Protein AF-A0A420ARL6-F1 (afdb_monomer)

pLDDT: mean 89.84, std 6.93, range [52.28, 97.81]

Solvent-accessible surface area (backbone atoms only — not comparable to full-atom values): 10373 Å² total; per-residue (Å²): 113,73,65,60,55,54,50,53,48,53,43,50,51,49,52,49,51,53,51,47,54,54,50,53,48,49,67,76,48,65,87,54,80,82,78,90,52,67,69,60,53,51,55,49,49,51,53,50,46,67,55,47,52,59,51,51,50,52,42,50,51,49,51,49,51,52,50,50,54,51,51,50,53,52,51,49,54,52,49,53,53,48,53,52,50,51,52,51,50,52,51,32,50,52,42,46,52,51,50,50,51,50,48,54,56,49,50,54,39,48,54,52,16,58,76,56,75,63,40,56,68,44,48,52,49,42,54,56,51,46,57,58,47,49,61,59,45,38,76,79,35,72,62,49,82,73,33,64,39,47,54,48,25,55,49,41,50,50,52,38,42,56,24,39,74,70,72,46,90,51,74,62,65,62,29,56,51,27,45,54,48,31,55,52,55,54,58,56,58,39,78,107

Sequence (192 aa):
MKYNKQLIIAMGVCCALIVLSILLFFIKFSTSPLSNDISQWAQFGDFMGGVLNPLLSIINICIFIYLTVTIQSIANSNHERSLDMDKKIALMTMKREELNHFKNEMDSTISKWEAKNYDLENAKQILYRYNTLEYRMSYLFPSMNSLNENKMFRRYLIEIIDYLERKESGNKNALLNTYGMLISSLGKMVIE

Organism: Sphingobacterium detergens (NCBI:txid1145106)

Mean predicted aligned error: 9.83 Å

Secondary structure (DSSP, 8-state):
-HHHHHHHHHHHHHHHHHHHHHHHHHHHHTTSPPP--HHHHHHHHHHHHHHHHHHHHHHHHHHHHHHHHHHHHHHHHHHHHHHHHHHHHHHHHHHHHHHHHHHHHHHHHHHHHHHTTS-HHHHHHHHHHHHHHHHHHHHH-TTGGG-HHHHHHHHHHHHHHHHHHTT----HHHHHHHHHHHHHHHHHHTT-

Structure (mmCIF, N/CA/C/O backbone):
data_AF-A0A420ARL6-F1
#
_entry.id   AF-A0A420ARL6-F1
#
loop_
_atom_site.group_PDB
_atom_site.id
_atom_site.type_symbol
_atom_site.label_atom_id
_atom_site.label_alt_id
_atom_site.label_comp_id
_atom_site.label_asym_id
_atom_site.label_entity_id
_atom_site.label_seq_id
_atom_site.pdbx_PDB_ins_code
_atom_site.Cartn_x
_atom_site.Cartn_y
_atom_site.Cartn_z
_atom_site.occupancy
_atom_site.B_iso_or_equiv
_atom_site.auth_seq_id
_atom_site.auth_comp_id
_atom_site.auth_asym_id
_atom_site.auth_atom_id
_atom_site.pdbx_PDB_model_num
ATOM 1 N N . MET A 1 1 ? 12.208 -4.327 -27.102 1.00 52.28 1 MET A N 1
ATOM 2 C CA . MET A 1 1 ? 13.157 -5.359 -27.595 1.00 52.28 1 MET A CA 1
ATOM 3 C C . MET A 1 1 ? 13.256 -5.449 -29.127 1.00 52.28 1 MET A C 1
ATOM 5 O O . MET A 1 1 ? 14.375 -5.480 -29.621 1.00 52.28 1 MET A O 1
ATOM 9 N N . LYS A 1 2 ? 12.149 -5.450 -29.903 1.00 52.91 2 LYS A N 1
ATOM 10 C CA . LYS A 1 2 ? 12.197 -5.472 -31.391 1.00 52.91 2 LYS A CA 1
ATOM 11 C C . LYS A 1 2 ? 12.965 -4.286 -32.013 1.00 52.91 2 LYS A C 1
ATOM 13 O O . LYS A 1 2 ? 13.777 -4.510 -32.903 1.00 52.91 2 LYS A O 1
ATOM 18 N N . TYR A 1 3 ? 12.768 -3.067 -31.500 1.00 61.94 3 TYR A N 1
ATOM 19 C CA . TYR A 1 3 ? 13.434 -1.852 -31.999 1.00 61.94 3 TYR A CA 1
ATOM 20 C C . TYR A 1 3 ? 14.956 -1.868 -31.803 1.00 61.94 3 TYR A C 1
ATOM 22 O O . TYR A 1 3 ? 15.700 -1.505 -32.707 1.00 61.94 3 TYR A O 1
ATOM 30 N N . ASN A 1 4 ? 15.434 -2.400 -30.675 1.00 71.06 4 ASN A N 1
ATOM 31 C CA . ASN A 1 4 ? 16.868 -2.504 -30.393 1.00 71.06 4 ASN A CA 1
ATOM 32 C C . ASN A 1 4 ? 17.569 -3.405 -31.419 1.00 71.06 4 ASN A C 1
ATOM 34 O O . ASN A 1 4 ? 18.653 -3.078 -31.883 1.00 71.06 4 ASN A O 1
ATOM 38 N N . LYS A 1 5 ? 16.927 -4.506 -31.839 1.00 78.62 5 LYS A N 1
ATOM 39 C CA . LYS A 1 5 ? 17.489 -5.410 -32.852 1.00 78.62 5 LYS A CA 1
ATOM 40 C C . LYS A 1 5 ? 17.603 -4.736 -34.224 1.00 78.62 5 LYS A C 1
ATOM 42 O O . LYS A 1 5 ? 18.616 -4.902 -34.890 1.00 78.62 5 LYS A O 1
ATOM 47 N N . GLN A 1 6 ? 16.593 -3.967 -34.635 1.00 81.75 6 GLN A N 1
ATOM 48 C CA . GLN A 1 6 ? 16.609 -3.238 -35.910 1.00 81.75 6 GLN A CA 1
ATOM 49 C C . GLN A 1 6 ? 17.664 -2.122 -35.925 1.00 81.75 6 GLN A C 1
ATOM 51 O O . GLN A 1 6 ? 18.380 -1.989 -36.912 1.00 81.75 6 GLN A O 1
ATOM 56 N N . LEU A 1 7 ? 17.814 -1.383 -34.820 1.00 81.81 7 LEU A N 1
ATOM 57 C CA . LEU A 1 7 ? 18.847 -0.349 -34.672 1.00 81.81 7 LEU A CA 1
ATOM 58 C C . LEU A 1 7 ? 20.263 -0.937 -34.714 1.00 81.81 7 LEU A C 1
ATOM 60 O O . LEU A 1 7 ? 21.121 -0.415 -35.419 1.00 81.81 7 LEU A O 1
ATOM 64 N N . ILE A 1 8 ? 20.492 -2.064 -34.031 1.00 84.06 8 ILE A N 1
ATOM 65 C CA . ILE A 1 8 ? 21.784 -2.768 -34.063 1.00 84.06 8 ILE A CA 1
ATOM 66 C C . ILE A 1 8 ? 22.109 -3.249 -35.485 1.00 84.06 8 ILE A C 1
ATOM 68 O O . ILE A 1 8 ? 23.242 -3.100 -35.940 1.00 84.06 8 ILE A O 1
ATOM 72 N N . ILE A 1 9 ? 21.121 -3.782 -36.213 1.00 86.00 9 ILE A N 1
ATOM 73 C CA . ILE A 1 9 ? 21.300 -4.189 -37.615 1.00 86.00 9 ILE A CA 1
ATOM 74 C C . ILE A 1 9 ? 21.633 -2.973 -38.490 1.00 86.00 9 ILE A C 1
ATOM 76 O O . ILE A 1 9 ? 22.576 -3.042 -39.273 1.00 86.00 9 ILE A O 1
ATOM 80 N N . ALA A 1 10 ? 20.918 -1.855 -38.337 1.00 85.31 10 ALA A N 1
ATOM 81 C CA . ALA A 1 10 ? 21.174 -0.634 -39.103 1.00 85.31 10 ALA A CA 1
ATOM 82 C C . ALA A 1 10 ? 22.590 -0.080 -38.863 1.00 85.31 10 ALA A C 1
ATOM 84 O O . ALA A 1 10 ? 23.281 0.274 -39.819 1.00 85.31 10 ALA A O 1
ATOM 85 N N . MET A 1 11 ? 23.058 -0.076 -37.609 1.00 84.75 11 MET A N 1
ATOM 86 C CA . MET A 1 11 ? 24.440 0.286 -37.271 1.00 84.75 11 MET A CA 1
ATOM 87 C C . MET A 1 11 ? 25.447 -0.670 -37.918 1.00 84.75 11 MET A C 1
ATOM 89 O O . MET A 1 11 ? 26.415 -0.216 -38.523 1.00 84.75 11 MET A O 1
ATOM 93 N N . GLY A 1 12 ? 25.197 -1.982 -37.852 1.00 87.12 12 GLY A N 1
ATOM 94 C CA . GLY A 1 12 ? 26.043 -2.992 -38.489 1.00 87.12 12 GLY A CA 1
ATOM 95 C C . GLY A 1 12 ? 26.146 -2.812 -40.006 1.00 87.12 12 GLY A C 1
ATOM 96 O O . GLY A 1 12 ? 27.243 -2.888 -40.554 1.00 87.12 12 GLY A O 1
ATOM 97 N N . VAL A 1 13 ? 25.032 -2.499 -40.675 1.00 87.94 13 VAL A N 1
ATOM 98 C CA . VAL A 1 13 ? 25.001 -2.208 -42.118 1.00 87.94 13 VAL A CA 1
ATOM 99 C C . VAL A 1 13 ? 25.781 -0.933 -42.442 1.00 87.94 13 VAL A C 1
ATOM 101 O O . VAL A 1 13 ? 26.587 -0.947 -43.368 1.00 87.94 13 VAL A O 1
ATOM 104 N N . CYS A 1 14 ? 25.614 0.148 -41.672 1.00 85.06 14 CYS A N 1
ATOM 105 C CA . CYS A 1 14 ? 26.372 1.388 -41.887 1.00 85.06 14 CYS A CA 1
ATOM 106 C C . CYS A 1 14 ? 27.882 1.166 -41.717 1.00 85.06 14 CYS A C 1
ATOM 108 O O . CYS A 1 14 ? 28.663 1.588 -42.567 1.00 85.06 14 CYS A O 1
ATOM 110 N N . CYS A 1 15 ? 28.297 0.437 -40.677 1.00 86.31 15 CYS A N 1
ATOM 111 C CA . CYS A 1 15 ? 29.698 0.061 -40.482 1.00 86.31 15 CYS A CA 1
ATOM 112 C C . CYS A 1 15 ? 30.223 -0.816 -41.629 1.00 86.31 15 CYS A C 1
ATOM 114 O O . CYS A 1 15 ? 31.330 -0.591 -42.115 1.00 86.31 15 CYS A O 1
ATOM 116 N N . ALA A 1 16 ? 29.430 -1.779 -42.106 1.00 88.00 16 ALA A N 1
ATOM 117 C CA . ALA A 1 16 ? 29.804 -2.620 -43.240 1.00 88.00 16 ALA A CA 1
ATOM 118 C C . ALA A 1 16 ? 29.964 -1.808 -44.536 1.00 88.00 16 ALA A C 1
ATOM 120 O O . ALA A 1 16 ? 30.899 -2.059 -45.288 1.00 88.00 16 ALA A O 1
ATOM 121 N N . LEU A 1 17 ? 29.110 -0.805 -44.775 1.00 86.56 17 LEU A N 1
ATOM 122 C CA . LEU A 1 17 ? 29.221 0.105 -45.922 1.00 86.56 17 LEU A CA 1
ATOM 123 C C . LEU A 1 17 ? 30.473 0.988 -45.846 1.00 86.56 17 LEU A C 1
ATOM 125 O O . LEU A 1 17 ? 31.127 1.190 -46.871 1.00 86.56 17 LEU A O 1
ATOM 129 N N . ILE A 1 18 ? 30.845 1.466 -44.652 1.00 86.06 18 ILE A N 1
ATOM 130 C CA . ILE A 1 18 ? 32.116 2.178 -44.430 1.00 86.06 18 ILE A CA 1
ATOM 131 C C . ILE A 1 18 ? 33.296 1.272 -44.805 1.00 86.06 18 ILE A C 1
ATOM 133 O O . ILE A 1 18 ? 34.129 1.642 -45.633 1.00 86.06 18 ILE A O 1
ATOM 137 N N . VAL A 1 19 ? 33.344 0.066 -44.232 1.00 87.38 19 VAL A N 1
ATOM 138 C CA . VAL A 1 19 ? 34.429 -0.897 -44.471 1.00 87.38 19 VAL A CA 1
ATOM 139 C C . VAL A 1 19 ? 34.487 -1.307 -45.943 1.00 87.38 19 VAL A C 1
ATOM 141 O O . VAL A 1 19 ? 35.567 -1.332 -46.524 1.00 87.38 19 VAL A O 1
ATOM 144 N N . LEU A 1 20 ? 33.339 -1.564 -46.573 1.00 88.44 20 LEU A N 1
ATOM 145 C CA . LEU A 1 20 ? 33.250 -1.911 -47.990 1.00 88.44 20 LEU A CA 1
ATOM 146 C C . LEU A 1 20 ? 33.766 -0.778 -48.883 1.00 88.44 20 LEU A C 1
ATOM 148 O O . LEU A 1 20 ? 34.516 -1.043 -49.817 1.00 88.44 20 LEU A O 1
ATOM 152 N N . SER A 1 21 ? 33.408 0.474 -48.586 1.00 83.56 21 SER A N 1
ATOM 153 C CA . SER A 1 21 ? 33.869 1.639 -49.353 1.00 83.56 21 SER A CA 1
ATOM 154 C C . SER A 1 21 ? 35.392 1.784 -49.289 1.00 83.56 21 SER A C 1
ATOM 156 O O . SER A 1 21 ? 36.039 1.991 -50.315 1.00 83.56 21 SER A O 1
ATOM 158 N N . ILE A 1 22 ? 35.971 1.591 -48.099 1.00 84.94 22 ILE A N 1
ATOM 159 C CA . ILE A 1 22 ? 37.424 1.596 -47.888 1.00 84.94 22 ILE A CA 1
ATOM 160 C C . ILE A 1 22 ? 38.084 0.432 -48.645 1.00 84.94 22 ILE A C 1
ATOM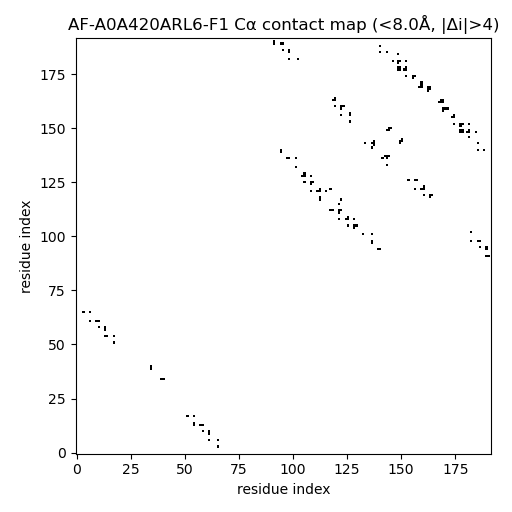 162 O O . ILE A 1 22 ? 39.059 0.637 -49.367 1.00 84.94 22 ILE A O 1
ATOM 166 N N . LEU A 1 23 ? 37.544 -0.784 -48.534 1.00 87.00 23 LEU A N 1
ATOM 167 C CA . LEU A 1 23 ? 38.083 -1.969 -49.209 1.00 87.00 23 LEU A CA 1
ATOM 168 C C . LEU A 1 23 ? 38.047 -1.839 -50.736 1.00 87.00 23 LEU A C 1
ATOM 170 O O . LEU A 1 23 ? 39.041 -2.137 -51.394 1.00 87.00 23 LEU A O 1
ATOM 174 N N . LEU A 1 24 ? 36.934 -1.371 -51.306 1.00 86.12 24 LEU A N 1
ATOM 175 C CA . LEU A 1 24 ? 36.802 -1.155 -52.750 1.00 86.12 24 LEU A CA 1
ATOM 176 C C . LEU A 1 24 ? 37.801 -0.113 -53.261 1.00 86.12 24 LEU A C 1
ATOM 178 O O . LEU A 1 24 ? 38.361 -0.290 -54.344 1.00 86.12 24 LEU A O 1
ATOM 182 N N . PHE A 1 25 ? 38.054 0.939 -52.477 1.00 83.75 25 PHE A N 1
ATOM 183 C CA . PHE A 1 25 ? 39.089 1.921 -52.787 1.00 83.75 25 PHE A CA 1
ATOM 184 C C . PHE A 1 25 ? 40.477 1.267 -52.831 1.00 83.75 25 PHE A C 1
ATOM 186 O O . PHE A 1 25 ? 41.167 1.363 -53.846 1.00 83.75 25 PHE A O 1
ATOM 193 N N . PHE A 1 26 ? 40.859 0.525 -51.787 1.00 84.12 26 PHE A N 1
ATOM 194 C CA . PHE A 1 26 ? 42.154 -0.160 -51.752 1.00 84.12 26 PHE A CA 1
ATOM 195 C C . PHE A 1 26 ? 42.316 -1.180 -52.880 1.00 84.12 26 PHE A C 1
ATOM 197 O O . PHE A 1 26 ? 43.370 -1.220 -53.503 1.00 84.12 26 PHE A O 1
ATOM 204 N N . ILE A 1 27 ? 41.283 -1.965 -53.196 1.00 86.31 27 ILE A N 1
ATOM 205 C CA . ILE A 1 27 ? 41.337 -2.939 -54.296 1.00 86.31 27 ILE A CA 1
ATOM 206 C C . ILE A 1 27 ? 41.576 -2.224 -55.631 1.00 86.31 27 ILE A C 1
ATOM 208 O O . ILE A 1 27 ? 42.475 -2.610 -56.379 1.00 86.31 27 ILE A O 1
ATOM 212 N N . LYS A 1 28 ? 40.813 -1.162 -55.916 1.00 84.44 28 LYS A N 1
ATOM 213 C CA . LYS A 1 28 ? 40.855 -0.455 -57.204 1.00 84.44 28 LYS A CA 1
ATOM 214 C C . LYS A 1 28 ? 42.158 0.315 -57.436 1.00 84.44 28 LYS A C 1
ATOM 216 O O . LYS A 1 28 ? 42.584 0.427 -58.581 1.00 84.44 28 LYS A O 1
ATOM 221 N N . PHE A 1 29 ? 42.775 0.835 -56.378 1.00 81.69 29 PHE A N 1
ATOM 222 C CA . PHE A 1 29 ? 43.977 1.673 -56.467 1.00 81.69 29 PHE A CA 1
ATOM 223 C C . PHE A 1 29 ? 45.255 0.982 -55.959 1.00 81.69 29 PHE A C 1
ATOM 225 O O . PHE A 1 29 ? 46.312 1.605 -55.936 1.00 81.69 29 PHE A O 1
ATOM 232 N N . SER A 1 30 ? 45.192 -0.307 -55.603 1.00 77.31 30 SER A N 1
ATOM 233 C CA . SER A 1 30 ? 46.329 -1.089 -55.076 1.00 77.31 30 SER A CA 1
ATOM 234 C C . SER A 1 30 ? 47.572 -1.108 -55.973 1.00 77.31 30 SER A C 1
ATOM 236 O O . SER A 1 30 ? 48.685 -1.226 -55.469 1.00 77.31 30 SER A O 1
ATOM 238 N N . THR A 1 31 ? 47.402 -0.995 -57.291 1.00 78.06 31 THR A N 1
ATOM 239 C CA . THR A 1 31 ? 48.495 -1.020 -58.277 1.00 78.06 31 THR A CA 1
ATOM 240 C C . THR A 1 31 ? 48.985 0.371 -58.684 1.00 78.06 31 THR A C 1
ATOM 242 O O . THR A 1 31 ? 49.905 0.481 -59.493 1.00 78.06 31 THR A O 1
ATOM 245 N N . SER A 1 32 ? 48.362 1.441 -58.183 1.00 79.00 32 SER A N 1
ATOM 246 C CA . SER A 1 32 ? 48.767 2.817 -58.474 1.00 79.00 32 SER A CA 1
ATOM 247 C C . SER A 1 32 ? 49.919 3.247 -57.554 1.00 79.00 32 SER A C 1
ATOM 249 O O . SER A 1 32 ? 49.891 2.930 -56.364 1.00 79.00 32 SER A O 1
ATOM 251 N N . PRO A 1 33 ? 50.937 3.972 -58.062 1.00 78.56 33 PRO A N 1
ATOM 252 C CA . PRO A 1 33 ? 52.002 4.495 -57.215 1.00 78.56 33 PRO A CA 1
ATOM 253 C C . PRO A 1 33 ? 51.438 5.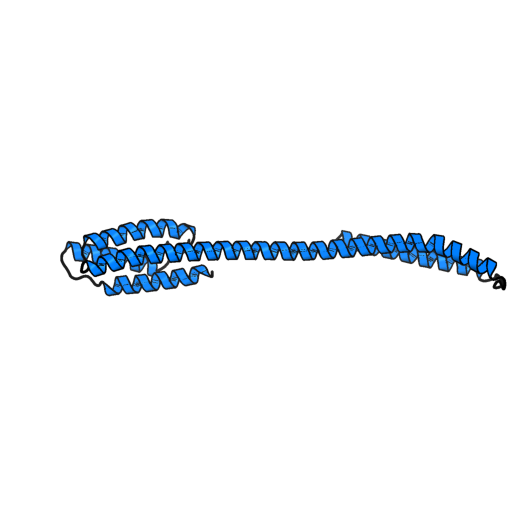510 -56.219 1.00 78.56 33 PRO A C 1
ATOM 255 O O . PRO A 1 33 ? 50.533 6.283 -56.541 1.00 78.56 33 PRO A O 1
ATOM 258 N N . LEU A 1 34 ? 51.990 5.515 -55.006 1.00 81.25 34 LEU A N 1
ATOM 259 C CA . LEU A 1 34 ? 51.610 6.473 -53.979 1.00 81.25 34 LEU A CA 1
ATOM 260 C C . LEU A 1 34 ? 52.004 7.887 -54.423 1.00 81.25 34 LEU A C 1
ATOM 262 O O . LEU A 1 34 ? 53.127 8.107 -54.879 1.00 81.25 34 LEU A O 1
ATOM 266 N N . SER A 1 35 ? 51.086 8.844 -54.302 1.00 84.88 35 SER A N 1
ATOM 267 C CA . SER A 1 35 ? 51.374 10.223 -54.689 1.00 84.88 35 SER A CA 1
ATOM 268 C C . SER A 1 35 ? 52.300 10.905 -53.682 1.00 84.88 35 SER A C 1
ATOM 270 O O . SER A 1 35 ? 52.067 10.837 -52.473 1.00 84.88 35 SER A O 1
ATOM 272 N N . ASN A 1 36 ? 53.314 11.607 -54.194 1.00 85.69 36 ASN A N 1
ATOM 273 C CA . ASN A 1 36 ? 54.193 12.485 -53.413 1.00 85.69 36 ASN A CA 1
ATOM 274 C C . ASN A 1 36 ? 53.639 13.919 -53.298 1.00 85.69 36 ASN A C 1
ATOM 276 O O . ASN A 1 36 ? 54.249 14.758 -52.638 1.00 85.69 36 ASN A O 1
ATOM 280 N N . ASP A 1 37 ? 52.510 14.216 -53.950 1.00 90.25 37 ASP A N 1
ATOM 281 C CA . ASP A 1 37 ? 51.866 15.528 -53.911 1.00 90.25 37 ASP A CA 1
ATOM 282 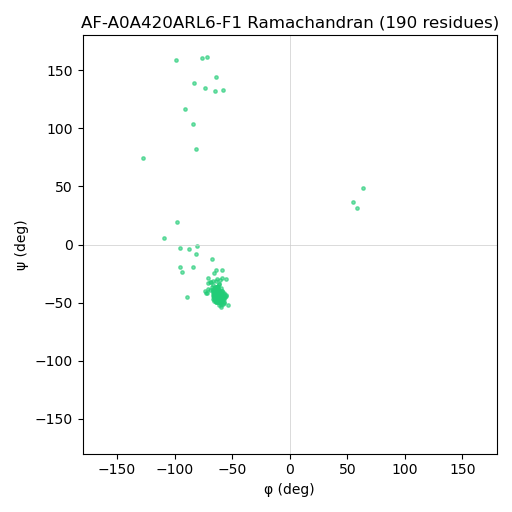C C . ASP A 1 37 ? 50.839 15.597 -52.772 1.00 90.25 37 ASP A C 1
ATOM 284 O O . ASP A 1 37 ? 49.819 14.902 -52.764 1.00 90.25 37 ASP A O 1
ATOM 288 N N . ILE A 1 38 ? 51.101 16.481 -51.810 1.00 87.81 38 ILE A N 1
ATOM 289 C CA . ILE A 1 38 ? 50.243 16.731 -50.646 1.00 87.81 38 ILE A CA 1
ATOM 290 C C . ILE A 1 38 ? 48.845 17.222 -51.070 1.00 87.81 38 ILE A C 1
ATOM 292 O O . ILE A 1 38 ? 47.863 16.916 -50.392 1.00 87.81 38 ILE A O 1
ATOM 296 N N . SER A 1 39 ? 48.714 17.927 -52.200 1.00 90.38 39 SER A N 1
ATOM 297 C CA . SER A 1 39 ? 47.414 18.412 -52.690 1.00 90.38 39 SER A CA 1
ATOM 298 C C . SER A 1 39 ? 46.458 17.264 -53.037 1.00 90.38 39 SER A C 1
ATOM 300 O O . SER A 1 39 ? 45.260 17.337 -52.754 1.00 90.38 39 SER A O 1
ATOM 302 N N . GLN A 1 40 ? 46.984 16.161 -53.575 1.00 85.06 40 GLN A N 1
ATOM 303 C CA . GLN A 1 40 ? 46.186 14.978 -53.912 1.00 85.06 40 GLN A CA 1
ATOM 304 C C . GLN A 1 40 ? 45.711 14.236 -52.656 1.00 85.06 40 GLN A C 1
ATOM 306 O O . GLN A 1 40 ? 44.591 13.724 -52.621 1.00 85.06 40 GLN A O 1
ATOM 311 N N . TRP A 1 41 ? 46.518 14.241 -51.591 1.00 86.19 41 TRP A N 1
ATOM 312 C CA . TRP A 1 41 ? 46.119 13.720 -50.282 1.00 86.19 41 TRP A CA 1
ATOM 313 C C . TRP A 1 41 ? 45.021 14.554 -49.621 1.00 86.19 41 TRP A C 1
ATOM 315 O O . TRP A 1 41 ? 44.122 13.982 -49.004 1.00 86.19 41 TRP A O 1
ATOM 325 N N . ALA A 1 42 ? 45.049 15.880 -49.785 1.00 85.94 42 ALA A N 1
ATOM 326 C CA . ALA A 1 42 ? 43.978 16.751 -49.306 1.00 85.94 42 ALA A CA 1
ATOM 327 C C . ALA A 1 42 ? 42.640 16.430 -50.001 1.00 85.94 42 ALA A C 1
ATOM 329 O O . ALA A 1 42 ? 41.643 16.191 -49.325 1.00 85.94 42 ALA A O 1
ATOM 330 N N . GLN A 1 43 ? 42.638 16.295 -51.333 1.00 86.38 43 GLN A N 1
ATOM 331 C CA . GLN A 1 43 ? 41.437 15.924 -52.099 1.00 86.38 43 GLN A CA 1
ATOM 332 C C . GLN A 1 43 ? 40.909 14.524 -51.743 1.00 86.38 43 GLN A C 1
ATOM 334 O O . GLN A 1 43 ? 39.698 14.302 -51.685 1.00 86.38 43 GLN A O 1
ATOM 339 N N . PHE A 1 44 ? 41.805 13.569 -51.473 1.00 83.81 44 PHE A N 1
ATOM 340 C CA . PHE A 1 44 ? 41.419 12.252 -50.965 1.00 83.81 44 PHE A CA 1
ATOM 341 C C . PHE A 1 44 ? 40.754 12.348 -49.585 1.00 83.81 44 PHE A C 1
ATOM 343 O O . PHE A 1 44 ? 39.719 11.719 -49.355 1.00 83.81 44 PHE A O 1
ATOM 350 N N . GLY A 1 45 ? 41.318 13.158 -48.686 1.00 84.06 45 GLY A N 1
ATOM 351 C CA . GLY A 1 45 ? 40.733 13.453 -47.380 1.00 84.06 45 GLY A CA 1
ATOM 352 C C . GLY A 1 45 ? 39.325 14.041 -47.488 1.00 84.06 45 GLY A C 1
ATOM 353 O O . GLY A 1 45 ? 38.437 13.593 -46.766 1.00 84.06 45 GLY A O 1
ATOM 354 N N . ASP A 1 46 ? 39.093 14.956 -48.432 1.00 86.25 46 ASP A N 1
ATOM 355 C CA . ASP A 1 46 ? 37.771 15.546 -48.684 1.00 86.25 46 ASP A CA 1
ATOM 356 C C . ASP A 1 46 ? 36.757 14.510 -49.191 1.00 86.25 46 ASP A C 1
ATOM 358 O O . ASP A 1 46 ? 35.622 14.463 -48.712 1.00 86.25 46 ASP A O 1
ATOM 362 N N . PHE A 1 47 ? 37.162 13.627 -50.111 1.00 84.88 47 PHE A N 1
ATOM 363 C CA . PHE A 1 47 ? 36.313 12.528 -50.583 1.00 84.88 47 PHE A CA 1
ATOM 364 C C . PHE A 1 47 ? 35.959 11.558 -49.449 1.00 84.88 47 PHE A C 1
ATOM 366 O O . PHE A 1 47 ? 34.785 11.244 -49.232 1.00 84.88 47 PHE A O 1
ATOM 373 N N . MET A 1 48 ? 36.963 11.113 -48.689 1.00 84.00 48 MET A N 1
ATOM 374 C CA . MET A 1 48 ? 36.759 10.209 -47.558 1.00 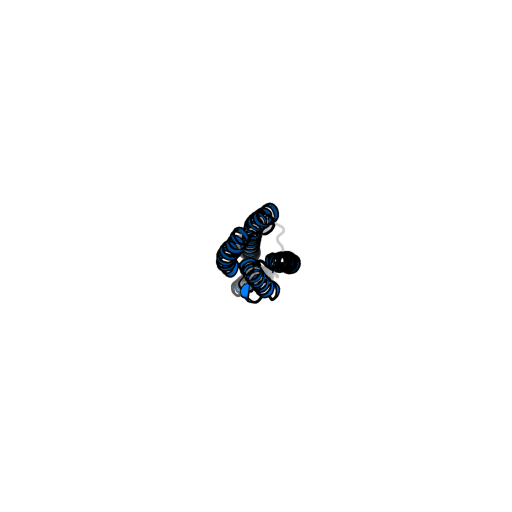84.00 48 MET A CA 1
ATOM 375 C C . MET A 1 48 ? 35.912 10.867 -46.470 1.00 84.00 48 MET A C 1
ATOM 377 O O . MET A 1 48 ? 34.991 10.237 -45.962 1.00 84.00 48 MET A O 1
ATOM 381 N N . GLY A 1 49 ? 36.156 12.136 -46.150 1.00 84.25 49 GLY A N 1
ATOM 382 C CA . GLY A 1 49 ? 35.352 12.910 -45.207 1.00 84.25 49 GLY A CA 1
ATOM 383 C C . GLY A 1 49 ? 33.908 13.081 -45.678 1.00 84.25 49 GLY A C 1
ATOM 384 O O . GLY A 1 49 ? 32.982 12.907 -44.886 1.00 84.25 49 GLY A O 1
ATOM 385 N N . GLY A 1 50 ? 33.694 13.332 -46.971 1.00 82.88 50 GLY A N 1
ATOM 386 C CA . GLY A 1 50 ? 32.366 13.441 -47.579 1.00 82.88 50 GLY A CA 1
ATOM 387 C C . GLY A 1 50 ? 31.546 12.148 -47.517 1.00 82.88 50 GLY A C 1
ATOM 388 O O . GLY A 1 50 ? 30.323 12.213 -47.413 1.00 82.88 50 GLY A O 1
ATOM 389 N N . VAL A 1 51 ? 32.196 10.979 -47.521 1.00 82.94 51 VAL A N 1
ATOM 390 C CA . VAL A 1 51 ? 31.534 9.666 -47.394 1.00 82.94 51 VAL A CA 1
ATOM 391 C C . VAL A 1 51 ? 31.399 9.238 -45.929 1.00 82.94 51 VAL A C 1
ATOM 393 O O . VAL A 1 51 ? 30.335 8.784 -45.503 1.00 82.94 51 VAL A O 1
ATOM 396 N N . LEU A 1 52 ? 32.460 9.392 -45.137 1.00 84.06 52 LEU A N 1
ATOM 397 C CA . LEU A 1 52 ? 32.507 8.941 -43.747 1.00 84.06 52 LEU A CA 1
ATOM 398 C C . LEU A 1 52 ? 31.642 9.810 -42.831 1.00 84.06 52 LEU A C 1
ATOM 400 O O . LEU A 1 52 ? 30.932 9.261 -41.994 1.00 84.06 52 LEU A O 1
ATOM 404 N N . ASN A 1 53 ? 31.644 11.137 -42.983 1.00 84.81 53 ASN A N 1
ATOM 405 C CA . ASN A 1 53 ? 30.933 12.025 -42.054 1.00 84.81 53 ASN A CA 1
ATOM 406 C C . ASN A 1 53 ? 29.408 11.813 -42.048 1.00 84.81 53 ASN A C 1
ATOM 408 O O . ASN A 1 53 ? 28.832 11.749 -40.957 1.00 84.81 53 ASN A O 1
ATOM 412 N N . PRO A 1 54 ? 28.723 11.644 -43.197 1.00 85.62 54 PRO A N 1
ATOM 413 C CA . PRO A 1 54 ? 27.308 11.280 -43.206 1.00 85.62 54 PRO A CA 1
ATOM 414 C C . PRO A 1 54 ? 27.041 9.905 -42.579 1.00 85.62 54 PRO A C 1
ATOM 416 O O . PRO A 1 54 ? 26.099 9.766 -41.800 1.00 85.62 54 PRO A O 1
ATOM 419 N N . LEU A 1 55 ? 27.886 8.902 -42.850 1.00 82.94 55 LEU A N 1
ATOM 420 C CA . LEU A 1 55 ? 27.738 7.557 -42.276 1.00 82.94 55 LEU A CA 1
ATOM 421 C C . LEU A 1 55 ? 27.939 7.563 -40.753 1.00 82.94 55 LEU A C 1
ATOM 423 O O . LEU A 1 55 ? 27.147 6.968 -40.021 1.00 82.94 55 LEU A O 1
ATOM 427 N N . LEU A 1 56 ? 28.940 8.296 -40.261 1.00 84.75 56 LEU A N 1
ATOM 428 C CA . LEU A 1 56 ? 29.185 8.493 -38.831 1.00 84.75 56 LEU A CA 1
ATOM 429 C C . LEU A 1 56 ? 28.048 9.270 -38.162 1.00 84.75 56 LEU A C 1
ATOM 431 O O . LEU A 1 56 ? 27.655 8.945 -37.045 1.00 84.75 56 LEU A O 1
ATOM 435 N N . SER A 1 57 ? 27.471 10.251 -38.857 1.00 88.31 57 SER A N 1
ATOM 436 C CA . SER A 1 57 ? 26.311 11.003 -38.372 1.00 88.31 57 SER A CA 1
ATOM 437 C C . SER A 1 57 ? 25.079 10.103 -38.220 1.00 88.31 57 SER A C 1
ATOM 439 O O . SER A 1 57 ? 24.404 10.164 -37.194 1.00 88.31 57 SER A O 1
ATOM 441 N N . ILE A 1 58 ? 24.823 9.200 -39.174 1.00 86.75 58 ILE A N 1
ATOM 442 C CA . ILE A 1 58 ? 23.751 8.193 -39.068 1.00 86.75 58 ILE A CA 1
ATOM 443 C C . ILE A 1 58 ? 24.008 7.247 -37.885 1.00 86.75 58 ILE A C 1
ATOM 445 O O . ILE A 1 58 ? 23.093 6.979 -37.106 1.00 86.75 58 ILE A O 1
ATOM 449 N N . ILE A 1 59 ? 25.248 6.779 -37.703 1.00 86.19 59 ILE A N 1
ATOM 450 C CA . ILE A 1 59 ? 25.624 5.937 -36.555 1.00 86.19 59 ILE A CA 1
ATOM 451 C C . ILE A 1 59 ? 25.381 6.676 -35.233 1.00 86.19 59 ILE A C 1
ATOM 453 O O . ILE A 1 59 ? 24.773 6.107 -34.326 1.00 86.19 59 ILE A O 1
ATOM 457 N N . ASN A 1 60 ? 25.783 7.945 -35.133 1.00 90.00 60 ASN A N 1
ATOM 458 C CA . ASN A 1 60 ? 25.560 8.767 -33.943 1.00 90.00 60 ASN A CA 1
ATOM 459 C C . ASN A 1 60 ? 24.070 8.924 -33.627 1.00 90.00 60 ASN A C 1
ATOM 461 O O . ASN A 1 60 ? 23.676 8.771 -32.472 1.00 90.00 60 ASN A O 1
ATOM 465 N N . ILE A 1 61 ? 23.233 9.164 -34.639 1.00 90.25 61 ILE A N 1
ATOM 466 C CA . ILE A 1 61 ? 21.777 9.235 -34.468 1.00 90.25 61 ILE A CA 1
ATOM 467 C C . ILE A 1 61 ? 21.231 7.895 -33.955 1.00 90.25 61 ILE A C 1
ATOM 469 O O . ILE A 1 61 ? 20.458 7.879 -32.998 1.00 90.25 61 ILE A O 1
ATOM 473 N N . CYS A 1 62 ? 21.658 6.766 -34.526 1.00 87.44 62 CYS A N 1
ATOM 474 C CA . CYS A 1 62 ? 21.240 5.436 -34.071 1.00 87.44 62 CYS A CA 1
ATOM 475 C C . CYS A 1 62 ? 21.629 5.169 -32.608 1.00 87.44 62 CYS A C 1
ATOM 477 O O . CYS A 1 62 ? 20.803 4.678 -31.834 1.00 87.44 62 CYS A O 1
ATOM 479 N N . ILE A 1 63 ? 22.860 5.519 -32.219 1.00 88.50 63 ILE A N 1
ATOM 480 C CA . ILE A 1 63 ? 23.346 5.396 -30.837 1.00 88.50 63 ILE A CA 1
ATOM 481 C C . ILE A 1 63 ? 22.519 6.278 -29.906 1.00 88.50 63 ILE A C 1
ATOM 483 O O . ILE A 1 63 ? 22.085 5.816 -28.850 1.00 88.50 63 ILE A O 1
ATOM 487 N N . PHE A 1 64 ? 22.274 7.526 -30.302 1.00 91.69 64 PHE A N 1
ATOM 488 C CA . PHE A 1 64 ? 21.495 8.467 -29.510 1.00 91.69 64 PHE A CA 1
ATOM 489 C C . PHE A 1 64 ? 20.077 7.943 -29.278 1.00 91.69 64 PHE A C 1
ATOM 491 O O . PHE A 1 64 ? 19.649 7.838 -28.134 1.00 91.69 64 PHE A O 1
ATOM 498 N N . ILE A 1 65 ? 19.390 7.499 -30.336 1.00 89.50 65 ILE A N 1
ATOM 499 C CA . ILE A 1 65 ? 18.056 6.892 -30.233 1.00 89.50 65 ILE A CA 1
ATOM 500 C C . ILE A 1 65 ? 18.083 5.682 -29.292 1.00 89.50 65 ILE A C 1
ATOM 502 O O . ILE A 1 65 ? 17.229 5.568 -28.412 1.00 89.50 65 ILE A O 1
ATOM 506 N N . TYR A 1 66 ? 19.062 4.787 -29.443 1.00 88.62 66 TYR A N 1
ATOM 507 C CA . TYR A 1 66 ? 19.190 3.608 -28.587 1.00 88.62 66 TYR A CA 1
ATOM 508 C C . TYR A 1 66 ? 19.361 3.980 -27.106 1.00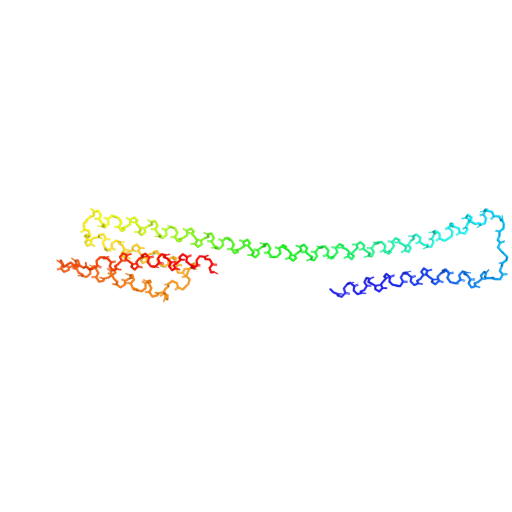 88.62 66 TYR A C 1
ATOM 510 O O . TYR A 1 66 ? 18.677 3.424 -26.238 1.00 88.62 66 TYR A O 1
ATOM 518 N N . LEU A 1 67 ? 20.245 4.937 -26.817 1.00 89.50 67 LEU A N 1
ATOM 519 C CA . LEU A 1 67 ? 20.494 5.420 -25.463 1.00 89.50 67 LEU A CA 1
ATOM 520 C C . LEU A 1 67 ? 19.238 6.077 -24.883 1.00 89.50 67 LEU A C 1
ATOM 522 O O . LEU A 1 67 ? 18.822 5.729 -23.780 1.00 89.50 67 LEU A O 1
ATOM 526 N N . THR A 1 68 ? 18.601 6.970 -25.642 1.00 91.75 68 THR A N 1
ATOM 527 C CA . THR A 1 68 ? 17.375 7.662 -25.238 1.00 91.75 68 THR A CA 1
ATOM 528 C C . THR A 1 68 ? 16.262 6.675 -24.903 1.00 91.75 68 THR A C 1
ATOM 530 O O . THR A 1 68 ? 15.684 6.768 -23.822 1.00 91.75 68 THR A O 1
ATOM 533 N N . VAL A 1 69 ? 15.990 5.692 -25.768 1.00 89.38 69 VAL A N 1
ATOM 534 C CA . VAL A 1 69 ? 14.952 4.674 -25.524 1.00 89.38 69 VAL A CA 1
ATOM 535 C C . VAL A 1 69 ? 15.278 3.838 -24.285 1.00 89.38 69 VAL A C 1
ATOM 537 O O . VAL A 1 69 ? 14.392 3.542 -23.482 1.00 89.38 69 VAL A O 1
ATOM 540 N N . THR A 1 70 ? 16.548 3.480 -24.094 1.00 88.62 70 THR A N 1
ATOM 541 C CA . THR A 1 70 ? 16.985 2.711 -22.921 1.00 88.62 70 THR A CA 1
ATOM 542 C C . THR A 1 70 ? 16.773 3.509 -21.634 1.00 88.62 70 THR A C 1
ATOM 544 O O . THR A 1 70 ? 16.134 3.009 -20.707 1.00 88.62 70 THR A O 1
ATOM 547 N N . ILE A 1 71 ? 17.220 4.767 -21.596 1.00 91.62 71 ILE A N 1
ATOM 548 C CA . ILE A 1 71 ? 17.035 5.661 -20.445 1.00 91.62 71 ILE A CA 1
ATOM 549 C C . ILE A 1 71 ? 15.547 5.869 -20.153 1.00 91.62 71 ILE A C 1
ATOM 551 O O . ILE A 1 71 ? 15.138 5.742 -19.002 1.00 91.62 71 ILE A O 1
ATOM 555 N N . GLN A 1 72 ? 14.727 6.122 -21.177 1.00 88.00 72 GLN A N 1
ATOM 556 C CA . GLN A 1 72 ? 13.278 6.276 -21.018 1.00 88.00 72 GLN A CA 1
ATOM 557 C C . GLN A 1 72 ? 12.628 5.014 -20.445 1.00 88.00 72 GLN A C 1
ATOM 559 O O . GLN A 1 72 ? 11.785 5.111 -19.560 1.00 88.00 72 GLN A O 1
ATOM 564 N N . SER A 1 73 ? 13.038 3.823 -20.892 1.00 89.06 73 SER A N 1
ATOM 565 C CA . SER A 1 73 ? 12.491 2.569 -20.361 1.00 89.06 73 SER A CA 1
ATOM 566 C C . SER A 1 73 ? 12.820 2.365 -18.878 1.00 89.06 73 SER A C 1
ATOM 568 O O . SER A 1 73 ? 11.951 1.970 -18.100 1.00 89.06 73 SER A O 1
ATOM 570 N N . ILE A 1 74 ? 14.046 2.706 -18.468 1.00 90.94 74 ILE A N 1
ATOM 571 C CA . ILE A 1 74 ? 14.474 2.649 -17.068 1.00 90.94 74 ILE A CA 1
ATOM 572 C C . ILE A 1 74 ? 13.701 3.687 -16.249 1.00 90.94 74 ILE A C 1
ATOM 574 O O . ILE A 1 74 ? 13.146 3.343 -15.206 1.00 90.94 74 ILE A O 1
ATOM 578 N N . ALA A 1 75 ? 13.606 4.927 -16.738 1.00 89.75 75 ALA A N 1
ATOM 579 C CA . ALA A 1 75 ? 12.869 6.004 -16.085 1.00 89.75 75 ALA A CA 1
ATOM 580 C C . ALA A 1 75 ? 11.390 5.644 -15.883 1.00 89.75 75 ALA A C 1
ATOM 582 O O . ALA A 1 75 ? 10.886 5.786 -14.772 1.00 89.75 75 ALA A O 1
ATOM 583 N N . ASN A 1 76 ? 10.728 5.089 -16.903 1.00 89.69 76 ASN A N 1
ATOM 584 C CA . ASN A 1 76 ? 9.342 4.631 -16.801 1.00 89.69 76 ASN A CA 1
ATOM 585 C C . ASN A 1 76 ? 9.193 3.510 -15.768 1.00 89.69 76 ASN A C 1
ATOM 587 O O . ASN A 1 76 ? 8.310 3.585 -14.921 1.00 89.69 76 ASN A O 1
ATOM 591 N N . SER A 1 77 ? 10.082 2.511 -15.775 1.00 89.81 77 SER A N 1
ATOM 592 C CA . SER A 1 77 ? 10.024 1.420 -14.790 1.00 89.81 77 SER A CA 1
ATOM 593 C C . SER A 1 77 ? 10.233 1.909 -13.351 1.00 89.81 77 SER A C 1
ATOM 595 O O . SER A 1 77 ? 9.591 1.422 -12.422 1.00 89.81 77 SER A O 1
ATOM 597 N N . ASN A 1 78 ? 11.104 2.902 -13.157 1.00 87.94 78 ASN A N 1
ATOM 598 C CA . ASN A 1 78 ? 11.322 3.519 -11.854 1.00 87.94 78 ASN A CA 1
ATOM 599 C C . ASN A 1 78 ? 10.119 4.368 -11.432 1.00 87.94 78 ASN A C 1
ATOM 601 O O . ASN A 1 78 ? 9.751 4.341 -10.261 1.00 87.94 78 ASN A O 1
ATOM 605 N N . HIS A 1 79 ? 9.491 5.072 -12.374 1.00 89.31 79 HIS A N 1
ATOM 606 C CA . HIS A 1 79 ? 8.287 5.857 -12.122 1.00 89.31 79 HIS A CA 1
ATOM 607 C C . HIS A 1 79 ? 7.089 4.975 -11.745 1.00 89.31 79 HIS A C 1
ATOM 609 O O . HIS A 1 79 ? 6.369 5.276 -10.799 1.00 89.31 79 HIS A O 1
ATOM 615 N N . GLU A 1 80 ? 6.892 3.841 -12.420 1.00 90.25 80 GLU A N 1
ATOM 616 C CA . GLU A 1 80 ? 5.847 2.880 -12.044 1.00 90.25 80 GLU A CA 1
ATOM 617 C C . GLU A 1 80 ? 6.065 2.328 -10.629 1.00 90.25 80 GLU A C 1
ATOM 619 O O . GLU A 1 80 ? 5.123 2.267 -9.837 1.00 90.25 80 GLU A O 1
ATOM 624 N N . ARG A 1 81 ? 7.313 1.994 -10.274 1.00 89.56 81 ARG A N 1
ATOM 625 C CA . ARG A 1 81 ? 7.664 1.561 -8.912 1.00 89.56 81 ARG A CA 1
ATOM 626 C C . ARG A 1 81 ? 7.441 2.658 -7.873 1.00 89.56 81 ARG A C 1
ATOM 628 O O . ARG A 1 81 ? 6.967 2.348 -6.783 1.00 89.56 81 ARG A O 1
ATOM 635 N N . SER A 1 82 ? 7.769 3.916 -8.182 1.00 90.31 82 SER A N 1
ATOM 636 C CA . SER A 1 82 ? 7.519 5.025 -7.255 1.00 90.31 82 SER A CA 1
ATOM 637 C C . SER A 1 82 ? 6.024 5.254 -7.058 1.00 90.31 82 SER A C 1
ATOM 639 O O . SER A 1 82 ? 5.596 5.422 -5.927 1.00 90.31 82 SER A O 1
ATOM 641 N N . LEU A 1 83 ? 5.217 5.164 -8.120 1.00 93.62 83 LEU A N 1
ATOM 642 C CA . LEU A 1 83 ? 3.759 5.282 -8.020 1.00 93.62 83 LEU A CA 1
ATOM 643 C C . LEU A 1 83 ? 3.131 4.167 -7.176 1.00 93.62 83 LEU A C 1
ATOM 645 O O . LEU A 1 83 ? 2.201 4.428 -6.415 1.00 93.62 83 LEU A O 1
ATOM 649 N N . ASP A 1 84 ? 3.604 2.927 -7.311 1.00 93.06 84 ASP A N 1
ATOM 650 C CA . ASP A 1 84 ? 3.146 1.817 -6.466 1.00 93.06 84 ASP A CA 1
ATOM 651 C C . ASP A 1 84 ? 3.503 2.054 -4.992 1.00 93.06 84 ASP A C 1
ATOM 653 O O . ASP A 1 84 ? 2.657 1.925 -4.105 1.00 93.06 84 ASP A O 1
ATOM 657 N N . MET A 1 85 ? 4.731 2.513 -4.739 1.00 92.69 85 MET A N 1
ATOM 658 C CA . MET A 1 85 ? 5.178 2.897 -3.404 1.00 92.69 85 MET A CA 1
ATOM 659 C C . MET A 1 85 ? 4.344 4.052 -2.830 1.00 92.69 85 MET A C 1
ATOM 661 O O . MET A 1 85 ? 3.917 3.963 -1.680 1.00 92.69 85 MET A O 1
ATOM 665 N N . ASP A 1 86 ? 4.046 5.084 -3.619 1.00 94.00 86 ASP A N 1
ATOM 666 C CA . ASP A 1 86 ? 3.228 6.229 -3.208 1.00 94.00 86 ASP A CA 1
ATOM 667 C C . ASP A 1 86 ? 1.794 5.801 -2.871 1.00 94.00 86 ASP A C 1
ATOM 669 O O . ASP A 1 86 ? 1.255 6.196 -1.836 1.00 94.00 86 ASP A O 1
ATOM 673 N N . LYS A 1 87 ? 1.185 4.929 -3.690 1.00 93.50 87 LYS A N 1
ATOM 674 C CA . LYS A 1 87 ? -0.133 4.335 -3.398 1.00 93.50 87 LYS A CA 1
ATOM 675 C C . LYS A 1 87 ? -0.108 3.534 -2.102 1.00 93.50 87 LYS A C 1
ATOM 677 O O . LYS A 1 87 ? -1.020 3.666 -1.285 1.00 93.50 87 LYS A O 1
ATOM 682 N N . LYS A 1 88 ? 0.935 2.723 -1.899 1.00 92.62 88 LYS A N 1
ATOM 683 C CA . LYS A 1 88 ? 1.105 1.933 -0.677 1.00 92.62 88 LYS A CA 1
ATOM 684 C C . LYS A 1 88 ? 1.247 2.843 0.543 1.00 92.62 88 LYS A C 1
ATOM 686 O O . LYS A 1 88 ? 0.577 2.612 1.545 1.00 92.62 88 LYS A O 1
ATOM 691 N N . ILE A 1 89 ? 2.065 3.894 0.459 1.00 94.69 89 ILE A N 1
ATOM 692 C CA . ILE A 1 89 ? 2.234 4.892 1.525 1.00 94.69 89 ILE A CA 1
ATOM 693 C C . ILE A 1 89 ? 0.904 5.588 1.822 1.00 94.69 89 ILE A C 1
ATOM 695 O O . ILE A 1 89 ? 0.519 5.664 2.985 1.00 94.69 89 ILE A O 1
ATOM 699 N N . ALA A 1 90 ? 0.178 6.044 0.799 1.00 95.75 90 ALA A N 1
ATOM 700 C CA . ALA A 1 90 ? -1.118 6.695 0.972 1.00 95.75 90 ALA A CA 1
ATOM 701 C C . ALA A 1 90 ? -2.122 5.781 1.695 1.00 95.75 90 ALA A C 1
ATOM 703 O O . ALA A 1 90 ? -2.753 6.208 2.661 1.00 95.75 90 ALA A O 1
ATOM 704 N N . LEU A 1 91 ? -2.211 4.507 1.295 1.00 94.00 91 LEU A N 1
ATOM 705 C CA . LEU A 1 91 ? -3.079 3.528 1.952 1.00 94.00 91 LEU A CA 1
ATOM 706 C C . LEU A 1 91 ? -2.661 3.264 3.408 1.00 94.00 91 LEU A C 1
ATOM 708 O O . LEU A 1 91 ? -3.517 3.242 4.292 1.00 94.00 91 LEU A O 1
ATOM 712 N N . MET A 1 92 ? -1.364 3.090 3.679 1.00 94.69 92 MET A N 1
ATOM 713 C CA . MET A 1 92 ? -0.849 2.902 5.045 1.00 94.69 92 MET A CA 1
ATOM 714 C C . MET A 1 92 ? -1.135 4.121 5.933 1.00 94.69 92 MET A C 1
ATOM 716 O O . MET A 1 92 ? -1.492 3.959 7.102 1.00 94.69 92 MET A O 1
ATOM 720 N N . THR A 1 93 ? -1.021 5.333 5.385 1.00 95.25 93 THR A N 1
ATOM 721 C CA . THR A 1 93 ? -1.367 6.580 6.078 1.00 95.25 93 THR A CA 1
ATOM 722 C C . THR A 1 93 ? -2.856 6.629 6.406 1.00 95.25 93 THR A C 1
ATOM 724 O O . THR A 1 93 ? -3.196 6.815 7.571 1.00 95.25 93 THR A O 1
ATOM 727 N N . MET A 1 94 ? -3.738 6.347 5.440 1.00 94.69 94 MET A N 1
ATOM 728 C CA . MET A 1 94 ? -5.190 6.284 5.672 1.00 94.69 94 MET A CA 1
ATOM 729 C C . MET A 1 94 ? -5.559 5.248 6.742 1.00 94.69 94 MET A C 1
ATOM 731 O O . MET A 1 94 ? -6.303 5.553 7.672 1.00 94.69 94 MET A O 1
ATOM 735 N N . LYS A 1 95 ? -4.994 4.033 6.666 1.00 94.94 95 LYS A N 1
ATOM 736 C CA . LYS A 1 95 ? -5.186 2.989 7.688 1.00 94.94 95 LYS A CA 1
ATOM 737 C C . LYS A 1 95 ? -4.746 3.472 9.074 1.00 94.94 95 LYS A C 1
ATOM 739 O O . LYS A 1 95 ? -5.440 3.237 10.061 1.00 94.94 95 LYS A O 1
ATOM 744 N N . ARG A 1 96 ? -3.591 4.138 9.167 1.00 95.88 96 ARG A N 1
ATOM 745 C CA . ARG A 1 96 ? -3.055 4.664 10.431 1.00 95.88 96 ARG A CA 1
ATOM 746 C C . ARG A 1 96 ? -3.933 5.770 11.010 1.00 95.88 96 ARG A C 1
ATOM 748 O O . ARG A 1 96 ? -4.173 5.770 12.214 1.00 95.88 96 ARG A O 1
ATOM 755 N N . GLU A 1 97 ? -4.380 6.704 10.180 1.00 96.06 97 GLU A N 1
ATOM 756 C CA . GLU A 1 97 ? -5.265 7.796 10.589 1.00 96.06 97 GLU A CA 1
ATOM 757 C C . GLU A 1 97 ? -6.596 7.260 11.115 1.00 96.06 97 GLU A C 1
ATOM 759 O O . GLU A 1 97 ? -7.006 7.635 12.213 1.00 96.06 97 GLU A O 1
ATOM 764 N N . GLU A 1 98 ? -7.211 6.311 10.409 1.00 94.38 98 GLU A N 1
ATOM 765 C CA . GLU A 1 98 ? -8.468 5.693 10.843 1.00 94.38 98 GLU A CA 1
ATOM 766 C C . GLU A 1 98 ? -8.303 4.851 12.111 1.00 94.38 98 GLU A C 1
ATOM 768 O O . GLU A 1 98 ? -9.131 4.943 13.016 1.00 94.38 98 GLU A O 1
ATOM 773 N N . LEU A 1 99 ? -7.197 4.111 12.262 1.00 96.38 99 LEU A N 1
ATOM 774 C CA . LEU A 1 99 ? -6.895 3.418 13.519 1.00 96.38 99 LEU A CA 1
ATOM 775 C C . LEU A 1 99 ? -6.727 4.400 14.687 1.00 96.38 99 LEU A C 1
ATOM 777 O O . LEU A 1 99 ? -7.227 4.151 15.784 1.00 96.38 99 LEU A O 1
ATOM 781 N N . ASN A 1 100 ? -6.033 5.518 14.470 1.00 96.81 100 ASN A N 1
ATOM 782 C CA . ASN A 1 100 ? -5.864 6.539 15.499 1.00 96.81 100 ASN A CA 1
ATOM 783 C C . ASN A 1 100 ? -7.200 7.197 15.856 1.00 96.81 100 ASN A C 1
ATOM 785 O O . ASN A 1 100 ? -7.479 7.401 17.035 1.00 96.81 100 ASN A O 1
ATOM 789 N N . HIS A 1 101 ? -8.040 7.494 14.864 1.00 96.25 101 HIS A N 1
ATOM 790 C CA . HIS A 1 101 ? -9.380 8.025 15.087 1.00 96.25 101 HIS A CA 1
ATOM 791 C C . HIS A 1 101 ? -10.255 7.028 15.866 1.00 96.25 101 HIS A C 1
ATOM 793 O O . HIS A 1 101 ? -10.851 7.402 16.876 1.00 96.25 101 HIS A O 1
ATOM 799 N N . PHE A 1 102 ? -10.258 5.750 15.467 1.00 96.50 102 PHE A N 1
ATOM 800 C CA . PHE A 1 102 ? -10.927 4.666 16.190 1.00 96.50 102 PHE A CA 1
ATOM 801 C C . PHE A 1 102 ? -10.478 4.613 17.652 1.00 96.50 102 PHE A C 1
ATOM 803 O O . PHE A 1 102 ? -11.312 4.637 18.557 1.00 96.50 102 PHE A O 1
ATOM 810 N N . LYS A 1 103 ? -9.160 4.580 17.882 1.00 97.38 103 LYS A N 1
ATOM 811 C CA . LYS A 1 103 ? -8.570 4.521 19.219 1.00 97.38 103 LYS A CA 1
ATOM 812 C C . LYS A 1 103 ? -8.974 5.732 20.060 1.00 97.38 103 LYS A C 1
ATOM 814 O O . LYS A 1 103 ? -9.430 5.555 21.179 1.00 97.38 103 LYS A O 1
ATOM 819 N N . ASN A 1 104 ? -8.855 6.945 19.523 1.00 97.81 104 ASN A N 1
ATOM 820 C CA . ASN A 1 104 ? -9.172 8.172 20.257 1.00 97.81 104 ASN A CA 1
ATOM 821 C C . ASN A 1 104 ? -10.652 8.237 20.667 1.00 97.81 104 ASN A C 1
ATOM 823 O O . ASN A 1 104 ? -10.963 8.601 21.802 1.00 97.81 104 ASN A O 1
ATOM 827 N N . GLU A 1 105 ? -11.567 7.866 19.768 1.00 96.81 105 GLU A N 1
ATOM 828 C CA . GLU A 1 105 ? -13.003 7.827 20.066 1.00 96.81 105 GLU A CA 1
ATOM 829 C C . GLU A 1 105 ? -13.333 6.765 21.122 1.00 96.81 105 GLU A C 1
ATOM 831 O O . GLU A 1 105 ? -14.070 7.038 22.074 1.00 96.81 105 GLU A O 1
ATOM 836 N N . MET A 1 106 ? -12.763 5.565 20.984 1.00 97.31 106 MET A N 1
ATOM 837 C CA . MET A 1 106 ? -12.973 4.475 21.935 1.00 97.31 106 MET A CA 1
ATOM 838 C C . MET A 1 106 ? -12.379 4.804 23.306 1.00 97.31 106 MET A C 1
ATOM 840 O O . MET A 1 106 ? -13.107 4.720 24.296 1.00 97.31 106 MET A O 1
ATOM 844 N N . ASP A 1 107 ? -11.131 5.275 23.368 1.00 97.62 107 ASP A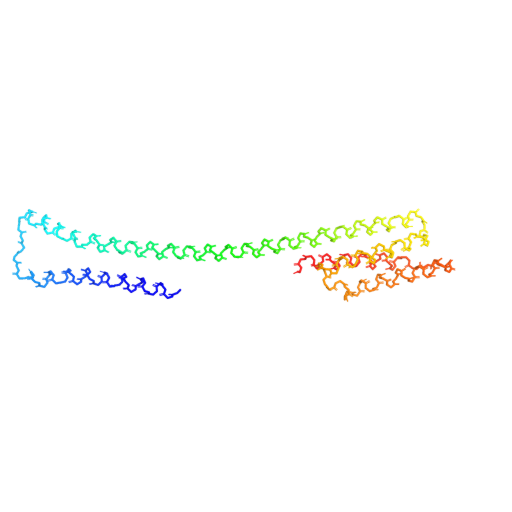 N 1
ATOM 845 C CA . ASP A 1 107 ? -10.470 5.727 24.599 1.00 97.62 107 ASP A CA 1
ATOM 846 C C . ASP A 1 107 ? -11.309 6.818 25.284 1.00 97.62 107 ASP A C 1
ATOM 848 O O . ASP A 1 107 ? -11.571 6.733 26.482 1.00 97.62 107 ASP A O 1
ATOM 852 N N . SER A 1 108 ? -11.840 7.788 24.527 1.00 97.12 108 SER A N 1
ATOM 853 C CA . SER A 1 108 ? -12.726 8.825 25.075 1.00 97.12 108 SER A CA 1
ATOM 854 C C . SER A 1 108 ? -13.989 8.243 25.718 1.00 97.12 108 SER A C 1
ATOM 856 O O . SER A 1 108 ? -14.380 8.665 26.811 1.00 97.12 108 SER A O 1
ATOM 858 N N . THR A 1 109 ? -14.647 7.278 25.066 1.00 96.50 109 THR A N 1
ATOM 859 C CA . THR A 1 109 ? -15.851 6.637 25.627 1.00 96.50 109 THR A CA 1
ATOM 860 C C . THR A 1 109 ? -15.545 5.753 26.835 1.00 96.50 109 THR A C 1
ATOM 862 O O . THR A 1 109 ? -16.289 5.792 27.815 1.00 96.50 109 THR A O 1
ATOM 865 N N . ILE A 1 110 ? -14.428 5.022 26.810 1.00 96.00 110 ILE A N 1
ATOM 866 C CA . ILE A 1 110 ? -13.980 4.176 27.920 1.00 96.00 110 ILE A CA 1
ATOM 867 C C . ILE A 1 110 ? -13.617 5.043 29.130 1.00 96.00 110 ILE A C 1
ATOM 869 O O . ILE A 1 110 ? -14.120 4.791 30.221 1.00 96.00 110 ILE A O 1
ATOM 873 N N . SER A 1 111 ? -12.855 6.126 28.950 1.00 96.31 111 SER A N 1
ATOM 874 C CA . SER A 1 111 ? -12.509 7.037 30.050 1.00 96.31 111 SER A CA 1
ATOM 875 C C . SER A 1 111 ? -13.740 7.708 30.673 1.00 96.31 111 SER A C 1
ATOM 877 O O . SER A 1 111 ? -13.788 7.908 31.887 1.00 96.31 111 SER A O 1
ATOM 879 N N . LYS A 1 112 ? -14.769 8.037 29.877 1.00 96.50 112 LYS A N 1
ATOM 880 C CA . LYS A 1 112 ? -16.049 8.548 30.410 1.00 96.50 112 LYS A CA 1
ATOM 881 C C . LYS A 1 112 ? -16.770 7.502 31.257 1.00 96.50 112 LYS A C 1
ATOM 883 O O . LYS A 1 112 ? -17.288 7.840 32.319 1.00 96.50 112 LYS A O 1
ATOM 888 N N . TRP A 1 113 ? -16.781 6.251 30.805 1.00 95.88 113 TRP A N 1
ATOM 889 C CA . TRP A 1 113 ? -17.366 5.134 31.543 1.00 95.88 113 TRP A CA 1
ATOM 890 C C . TRP A 1 113 ? -16.630 4.875 32.864 1.00 95.88 113 TRP A C 1
ATOM 892 O O . TRP A 1 113 ? -17.275 4.757 33.907 1.00 95.88 113 TRP A O 1
ATOM 902 N N . GLU A 1 114 ? -15.294 4.903 32.859 1.00 94.00 114 GLU A N 1
ATOM 903 C CA . GLU A 1 114 ? -14.465 4.817 34.071 1.00 94.00 114 GLU A CA 1
ATOM 904 C C . GLU A 1 114 ? -14.776 5.955 35.056 1.00 94.00 114 GLU A C 1
ATOM 906 O O . GLU A 1 114 ? -15.044 5.703 36.233 1.00 94.00 114 GLU A O 1
ATOM 911 N N . ALA A 1 115 ? -14.841 7.201 34.575 1.00 95.69 115 ALA A N 1
ATOM 912 C CA . ALA A 1 115 ? -15.151 8.376 35.396 1.00 95.69 115 ALA A CA 1
ATOM 913 C C . ALA A 1 115 ? -16.568 8.351 36.002 1.00 95.69 115 ALA A C 1
ATOM 915 O O . ALA A 1 115 ? -16.839 9.034 36.993 1.00 95.69 115 ALA A O 1
ATOM 916 N N . LYS A 1 116 ? -17.485 7.576 35.414 1.00 94.50 116 LYS A N 1
ATOM 917 C CA . LYS A 1 116 ? -18.854 7.366 35.905 1.00 94.50 116 LYS A CA 1
ATOM 918 C C . LYS A 1 116 ? -19.010 6.076 36.707 1.00 94.50 116 LYS A C 1
ATOM 920 O O . LYS A 1 116 ? -20.130 5.619 36.913 1.00 94.50 116 LYS A O 1
ATOM 925 N N . ASN A 1 117 ? -17.904 5.519 37.207 1.00 92.00 117 ASN A N 1
ATOM 926 C CA . ASN A 1 117 ? -17.882 4.280 37.984 1.00 92.00 117 ASN A CA 1
ATOM 927 C C . ASN A 1 117 ? -18.545 3.107 37.252 1.00 92.00 117 ASN A C 1
ATOM 929 O O . ASN A 1 117 ? -19.128 2.220 37.879 1.00 92.00 117 ASN A O 1
ATOM 933 N N . TYR A 1 118 ? -18.366 3.062 35.932 1.00 92.62 118 TYR A N 1
ATOM 934 C CA . TYR A 1 118 ? -18.806 1.981 35.065 1.00 92.62 118 TYR A CA 1
ATOM 935 C C . TYR A 1 118 ? -20.331 1.799 35.014 1.00 92.62 118 TYR A C 1
ATOM 937 O O . TYR A 1 118 ? -20.838 0.688 35.170 1.00 92.62 118 TYR A O 1
ATOM 945 N N . ASP A 1 119 ? -21.067 2.888 34.813 1.00 93.56 119 ASP A N 1
ATOM 946 C CA . ASP A 1 119 ? -22.526 2.874 34.724 1.00 93.56 119 ASP A CA 1
ATOM 947 C C . ASP A 1 119 ? -23.058 2.241 33.422 1.00 93.56 119 ASP A C 1
ATOM 949 O O . ASP A 1 119 ? -22.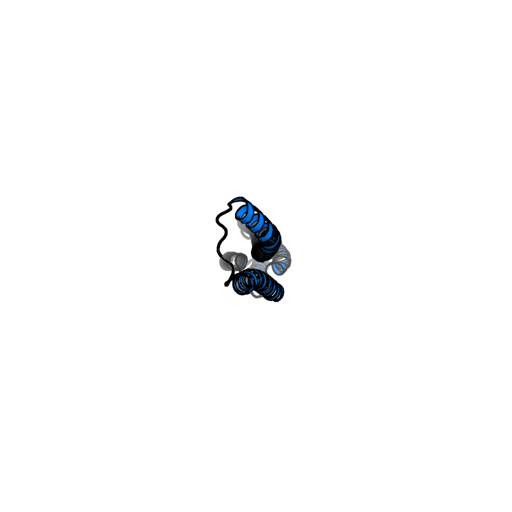361 2.092 32.415 1.00 93.56 119 ASP A O 1
ATOM 953 N N . LEU A 1 120 ? -24.337 1.853 33.454 1.00 94.56 120 LEU A N 1
ATOM 954 C CA . LEU A 1 120 ? -25.022 1.211 32.329 1.00 94.56 120 LEU A CA 1
ATOM 955 C C . LEU A 1 120 ? -25.107 2.122 31.097 1.00 94.56 120 LEU A C 1
ATOM 957 O O . LEU A 1 120 ? -24.954 1.656 29.969 1.00 94.56 120 LEU A O 1
ATOM 961 N N . GLU A 1 121 ? -25.358 3.413 31.309 1.00 95.56 121 GLU A N 1
ATOM 962 C CA . GLU A 1 121 ? -25.560 4.376 30.226 1.00 95.56 121 GLU A CA 1
ATOM 963 C C . GLU A 1 121 ? -24.295 4.526 29.376 1.00 95.56 121 GLU A C 1
ATOM 965 O O . GLU A 1 121 ? -24.347 4.359 28.156 1.00 95.56 121 GLU A O 1
ATOM 970 N N . ASN A 1 122 ? -23.127 4.737 29.995 1.00 95.50 122 ASN A N 1
ATOM 971 C CA . ASN A 1 122 ? -21.892 4.849 29.222 1.00 95.50 122 ASN A CA 1
ATOM 972 C C . ASN A 1 122 ? -21.463 3.498 28.620 1.00 95.50 122 ASN A C 1
ATOM 974 O O . ASN A 1 122 ? -20.914 3.491 27.521 1.00 95.50 122 ASN A O 1
ATOM 978 N N . ALA A 1 123 ? -21.787 2.354 29.241 1.00 95.31 123 ALA A N 1
ATOM 979 C CA . ALA A 1 123 ? -21.565 1.044 28.614 1.00 95.31 123 ALA A CA 1
ATOM 980 C C . ALA A 1 123 ? -22.350 0.895 27.293 1.00 95.31 123 ALA A C 1
ATOM 982 O O . ALA A 1 123 ? -21.790 0.474 26.276 1.00 95.31 123 ALA A O 1
ATOM 983 N N . LYS A 1 124 ? -23.624 1.315 27.268 1.00 96.25 124 LYS A N 1
ATOM 984 C CA . LYS A 1 124 ? -24.437 1.349 26.037 1.00 96.25 124 LYS A CA 1
ATOM 985 C C . LYS A 1 124 ? -23.866 2.319 25.001 1.00 96.25 124 LYS A C 1
ATOM 987 O O . LYS A 1 124 ? -23.844 1.997 23.811 1.00 96.25 124 LYS A O 1
ATOM 992 N N . GLN A 1 125 ? -23.348 3.470 25.437 1.00 95.94 125 GLN A N 1
ATOM 993 C CA . GLN A 1 125 ? -22.686 4.424 24.540 1.00 95.94 125 GLN A CA 1
ATOM 994 C C . GLN A 1 125 ? -21.411 3.853 23.908 1.00 95.94 125 GLN A C 1
ATOM 996 O O . GLN A 1 125 ? -21.189 4.081 22.716 1.00 95.94 125 GLN A O 1
ATOM 1001 N N . ILE A 1 126 ? -20.615 3.073 24.650 1.00 96.81 126 ILE A N 1
ATOM 1002 C CA . ILE A 1 126 ? -19.453 2.361 24.094 1.00 96.81 126 ILE A CA 1
ATOM 1003 C C . ILE A 1 126 ? -19.912 1.404 22.988 1.00 96.81 126 ILE A C 1
ATOM 1005 O O . ILE A 1 126 ? -19.349 1.438 21.897 1.00 96.81 126 ILE A O 1
ATOM 1009 N N . LEU A 1 127 ? -20.959 0.598 23.213 1.00 96.94 127 LEU A N 1
ATOM 1010 C CA . LEU A 1 127 ? -21.466 -0.340 22.198 1.00 96.94 127 LEU A CA 1
ATOM 1011 C C . LEU A 1 127 ? -21.957 0.374 20.936 1.00 96.94 127 LEU A C 1
ATOM 1013 O O . LEU A 1 127 ? -21.614 -0.027 19.822 1.00 96.94 127 LEU A O 1
ATOM 1017 N N . TYR A 1 128 ? -22.722 1.452 21.099 1.00 95.69 128 TYR A N 1
ATOM 1018 C CA . TYR A 1 128 ? -23.191 2.262 19.976 1.00 95.69 128 TYR A CA 1
ATOM 1019 C C . TYR A 1 128 ? -22.026 2.857 19.169 1.00 95.69 128 TYR A C 1
ATOM 1021 O O . TYR A 1 128 ? -21.994 2.761 17.934 1.00 95.69 128 TYR A O 1
ATOM 1029 N N . ARG A 1 129 ? -21.043 3.444 19.866 1.00 95.81 129 ARG A N 1
ATOM 1030 C CA . ARG A 1 129 ? -19.857 4.034 19.239 1.00 95.81 129 ARG A CA 1
ATOM 1031 C C . ARG A 1 129 ? -19.038 2.974 18.512 1.00 95.81 129 ARG A C 1
ATOM 1033 O O . ARG A 1 129 ? -18.711 3.170 17.344 1.00 95.81 129 ARG A O 1
ATOM 1040 N N . TYR A 1 130 ? -18.773 1.850 19.170 1.00 96.50 130 TYR A N 1
ATOM 1041 C CA . TYR A 1 130 ? -18.032 0.730 18.606 1.00 96.50 130 TYR A CA 1
ATOM 1042 C C . TYR A 1 130 ? -18.684 0.198 17.327 1.00 96.50 130 TYR A C 1
ATOM 1044 O O . TYR A 1 130 ? -18.005 0.133 16.309 1.00 96.50 130 TYR A O 1
ATOM 1052 N N . ASN A 1 131 ? -19.990 -0.089 17.327 1.00 94.81 131 ASN A N 1
ATOM 1053 C CA . ASN A 1 131 ? -20.682 -0.599 16.134 1.00 94.81 131 ASN A CA 1
ATOM 1054 C C . ASN A 1 131 ? -20.571 0.371 14.942 1.00 94.81 131 ASN A C 1
ATOM 1056 O O . ASN A 1 131 ? -20.369 -0.044 13.801 1.00 94.81 131 ASN A O 1
ATOM 1060 N N . THR A 1 132 ? -20.678 1.677 15.208 1.00 92.69 132 THR A N 1
ATOM 1061 C CA . THR A 1 132 ? -20.540 2.713 14.172 1.00 92.69 132 THR A CA 1
ATOM 1062 C C . THR A 1 132 ? -19.124 2.746 13.599 1.00 92.69 132 THR A C 1
ATOM 1064 O O . THR A 1 132 ? -18.939 2.862 12.386 1.00 92.69 132 THR A O 1
ATOM 1067 N N . LEU A 1 133 ? -18.120 2.670 14.472 1.00 93.06 133 LEU A N 1
ATOM 1068 C CA . LEU A 1 133 ? -16.718 2.725 14.082 1.00 93.06 133 LEU A CA 1
ATOM 1069 C C . LEU A 1 133 ? -16.262 1.441 13.387 1.00 93.06 133 LEU A C 1
ATOM 1071 O O . LEU A 1 133 ? -15.577 1.519 12.377 1.00 93.06 133 LEU A O 1
ATOM 1075 N N . GLU A 1 134 ? -16.672 0.274 13.871 1.00 93.25 134 GLU A N 1
ATOM 1076 C CA . GLU A 1 134 ? -16.363 -1.023 13.266 1.00 93.25 134 GLU A CA 1
ATOM 1077 C C . GLU A 1 134 ? -16.879 -1.106 11.825 1.00 93.25 134 GLU A C 1
ATOM 1079 O O . GLU A 1 134 ? -16.145 -1.531 10.933 1.00 93.25 134 GLU A O 1
ATOM 1084 N N . TYR A 1 135 ? -18.102 -0.626 11.567 1.00 89.62 135 TYR A N 1
ATOM 1085 C CA . TYR A 1 135 ? -18.626 -0.545 10.204 1.00 89.62 135 TYR A CA 1
ATOM 1086 C C . TYR A 1 135 ? -17.704 0.274 9.288 1.00 89.62 135 TYR A C 1
ATOM 1088 O O . TYR A 1 135 ? -17.382 -0.169 8.187 1.00 89.62 135 TYR A O 1
ATOM 1096 N N . ARG A 1 136 ? -17.217 1.435 9.748 1.00 88.25 136 ARG A N 1
ATOM 1097 C CA . ARG A 1 136 ? -16.277 2.273 8.979 1.00 88.25 136 ARG A CA 1
ATOM 1098 C C . ARG A 1 136 ? -14.918 1.600 8.804 1.00 88.25 136 ARG A C 1
ATOM 1100 O O . ARG A 1 136 ? -14.391 1.561 7.696 1.00 88.25 136 ARG A O 1
ATOM 1107 N N . MET A 1 137 ? -14.392 1.015 9.874 1.00 91.94 137 MET A N 1
ATOM 1108 C CA . MET A 1 137 ? -13.111 0.316 9.863 1.00 91.94 137 MET A CA 1
ATOM 1109 C C . MET A 1 137 ? -13.117 -0.872 8.902 1.00 91.94 137 MET A C 1
ATOM 1111 O O . MET A 1 137 ? -12.106 -1.114 8.252 1.00 91.94 137 MET A O 1
ATOM 1115 N N . SER A 1 138 ? -14.247 -1.566 8.736 1.00 90.06 138 SER A N 1
ATOM 1116 C CA . SER A 1 138 ? -14.351 -2.726 7.840 1.00 90.06 138 SER A CA 1
ATOM 1117 C C . SER A 1 138 ? -14.017 -2.426 6.370 1.00 90.06 138 SER A C 1
ATOM 1119 O O . SER A 1 138 ? -13.614 -3.334 5.644 1.00 90.06 138 SER A O 1
ATOM 1121 N N . TYR A 1 139 ? -14.103 -1.161 5.937 1.00 88.88 139 TYR A N 1
ATOM 1122 C CA . TYR A 1 139 ? -13.718 -0.745 4.585 1.00 88.88 139 TYR A CA 1
ATOM 1123 C C . TYR A 1 139 ? -12.198 -0.712 4.377 1.00 88.88 139 TYR A C 1
ATOM 1125 O O . TYR A 1 139 ? -11.719 -1.109 3.317 1.00 88.88 139 TYR A O 1
ATOM 1133 N N . LEU A 1 140 ? -11.434 -0.254 5.374 1.00 91.62 140 LEU A N 1
ATOM 1134 C CA . LEU A 1 140 ? -9.964 -0.184 5.305 1.00 91.62 140 LEU A CA 1
ATOM 1135 C C . LEU A 1 140 ? -9.270 -1.399 5.930 1.00 91.62 140 LEU A C 1
ATOM 1137 O O . LEU A 1 140 ? -8.112 -1.683 5.621 1.00 91.62 140 LEU A O 1
ATOM 1141 N N . PHE A 1 141 ? -9.992 -2.133 6.773 1.00 93.56 141 PHE A N 1
ATOM 1142 C CA . PHE A 1 141 ? -9.552 -3.338 7.464 1.00 93.56 141 PHE A CA 1
ATOM 1143 C C . PHE A 1 141 ? -10.560 -4.472 7.215 1.00 93.56 141 PHE A C 1
ATOM 1145 O O . PHE A 1 141 ? -11.313 -4.841 8.120 1.00 93.56 141 PHE A O 1
ATOM 1152 N N . PRO A 1 142 ? -10.586 -5.071 6.008 1.00 88.62 142 PRO A N 1
ATOM 1153 C CA . PRO A 1 142 ? -11.582 -6.088 5.651 1.00 88.62 142 PRO A CA 1
ATOM 1154 C C . PRO A 1 142 ? -11.575 -7.314 6.576 1.00 88.62 142 PRO A C 1
ATOM 1156 O O . PRO A 1 142 ? -12.602 -7.955 6.797 1.00 88.62 142 PRO A O 1
ATOM 1159 N N . SER A 1 143 ? -10.416 -7.636 7.153 1.00 89.06 143 SER A N 1
ATOM 1160 C CA . SER A 1 143 ? -10.225 -8.749 8.084 1.00 89.06 143 SER A CA 1
ATOM 1161 C C . SER A 1 143 ? -10.648 -8.436 9.525 1.00 89.06 143 SER A C 1
ATOM 1163 O O . SER A 1 143 ? -10.739 -9.370 10.325 1.00 89.06 143 SER A O 1
ATOM 1165 N N . MET A 1 144 ? -10.982 -7.185 9.874 1.00 90.44 144 MET A N 1
ATOM 1166 C CA . MET A 1 144 ? -11.354 -6.796 11.245 1.00 90.44 144 MET A CA 1
ATOM 1167 C C . MET A 1 144 ? -12.511 -7.635 11.798 1.00 90.44 144 MET A C 1
ATOM 1169 O O . MET A 1 144 ? -12.436 -8.140 12.915 1.00 90.44 144 MET A O 1
ATOM 1173 N N . ASN A 1 145 ? -13.555 -7.866 10.999 1.00 89.44 145 ASN A N 1
ATOM 1174 C CA . ASN A 1 145 ? -14.724 -8.647 11.424 1.00 89.44 145 ASN A CA 1
ATOM 1175 C C . ASN A 1 145 ? -14.389 -10.123 11.699 1.00 89.44 145 ASN A C 1
ATOM 1177 O O . ASN A 1 145 ? -15.084 -10.805 12.455 1.00 89.44 145 ASN A O 1
ATOM 1181 N N . SER A 1 146 ? -13.317 -10.631 11.088 1.00 90.94 146 SER A N 1
ATOM 1182 C CA . SER A 1 146 ? -12.856 -12.003 11.291 1.00 90.94 146 SER A CA 1
ATOM 1183 C C . SER A 1 146 ? -11.965 -12.164 12.527 1.00 90.94 146 SER A C 1
ATOM 1185 O O . SER A 1 146 ? -11.884 -13.284 13.042 1.00 90.94 146 SER A O 1
ATOM 1187 N N . LEU A 1 147 ? -11.378 -11.068 13.032 1.00 94.12 147 LEU A N 1
ATOM 1188 C CA . LEU A 1 147 ? -10.483 -11.071 14.189 1.00 94.12 147 LEU A CA 1
ATOM 1189 C C . LEU A 1 147 ? -11.164 -11.646 15.425 1.00 94.12 147 LEU A C 1
ATOM 1191 O O . LEU A 1 147 ? -12.278 -11.260 15.794 1.00 94.12 147 LEU A O 1
ATOM 1195 N N . ASN A 1 148 ? -10.455 -12.547 16.100 1.00 95.44 148 ASN A N 1
ATOM 1196 C CA . ASN A 1 148 ? -10.936 -13.133 17.340 1.00 95.44 148 ASN A CA 1
ATOM 1197 C C . ASN A 1 148 ? -11.056 -12.061 18.431 1.00 95.44 148 ASN A C 1
ATOM 1199 O O . ASN A 1 148 ? -12.036 -12.035 19.167 1.00 95.44 148 ASN A O 1
ATOM 1203 N N . GLU A 1 149 ? -10.108 -11.127 18.488 1.00 94.75 149 GLU A N 1
ATOM 1204 C CA . GLU A 1 149 ? -10.095 -10.003 19.426 1.00 94.75 149 GLU A CA 1
ATOM 1205 C C . GLU A 1 149 ? -11.320 -9.108 19.243 1.00 94.75 149 GLU A C 1
ATOM 1207 O O . GLU A 1 149 ? -11.936 -8.710 20.226 1.00 94.75 149 GLU A O 1
ATOM 1212 N N . ASN A 1 150 ? -11.722 -8.855 17.993 1.00 95.56 150 ASN A N 1
ATOM 1213 C CA . ASN A 1 150 ? -12.903 -8.054 17.684 1.00 95.56 150 ASN A CA 1
ATOM 1214 C C . ASN A 1 150 ? -14.188 -8.744 18.170 1.00 95.56 150 ASN A C 1
ATOM 1216 O O . ASN A 1 150 ? -15.021 -8.138 18.845 1.00 95.56 150 ASN A O 1
ATOM 1220 N N . LYS A 1 151 ? -14.315 -10.050 17.896 1.00 95.69 151 LYS A N 1
ATOM 1221 C CA . LYS A 1 151 ? -15.443 -10.871 18.366 1.00 95.69 151 LYS A CA 1
ATOM 1222 C C . LYS A 1 151 ? -15.499 -10.939 19.893 1.00 95.69 151 LYS A C 1
ATOM 1224 O O . LYS A 1 151 ? -16.577 -10.798 20.468 1.00 95.69 151 LYS A O 1
ATOM 1229 N N . MET A 1 152 ? -14.352 -11.138 20.546 1.00 95.88 152 MET A N 1
ATOM 1230 C CA . MET A 1 152 ? -14.249 -11.189 22.006 1.00 95.88 152 MET A CA 1
ATOM 1231 C C . MET A 1 152 ? -14.584 -9.840 22.643 1.00 95.88 152 MET A C 1
ATOM 1233 O O . MET A 1 152 ? -15.362 -9.813 23.592 1.00 95.88 152 MET A O 1
ATOM 1237 N N . PHE A 1 153 ? -14.070 -8.732 22.102 1.00 96.12 153 PHE A N 1
ATOM 1238 C CA . PHE A 1 153 ? -14.378 -7.389 22.593 1.00 96.12 153 PHE A CA 1
ATOM 1239 C C . PHE A 1 153 ? -15.885 -7.114 22.550 1.00 96.12 153 PHE A C 1
ATOM 1241 O O . PHE A 1 153 ? -16.480 -6.774 23.573 1.00 96.12 153 PHE A O 1
ATOM 1248 N N . ARG A 1 154 ? -16.530 -7.358 21.400 1.00 96.19 154 ARG A N 1
ATOM 1249 C CA . ARG A 1 154 ? -17.985 -7.208 21.262 1.00 96.19 154 ARG A CA 1
ATOM 1250 C C . ARG A 1 154 ? -18.744 -8.075 22.266 1.00 96.19 154 ARG A C 1
ATOM 1252 O O . ARG A 1 154 ? -19.687 -7.603 22.894 1.00 96.19 154 ARG A O 1
ATOM 1259 N N . ARG A 1 155 ? -18.338 -9.339 22.417 1.00 95.94 155 ARG A N 1
ATOM 1260 C CA . ARG A 1 155 ? -18.965 -10.272 23.357 1.00 95.94 155 ARG A CA 1
ATOM 1261 C C . ARG A 1 155 ? -18.879 -9.760 24.795 1.00 95.94 155 ARG A C 1
ATOM 1263 O O . ARG A 1 155 ? -19.909 -9.671 25.452 1.00 95.94 155 ARG A O 1
ATOM 1270 N N . TYR A 1 156 ? -17.688 -9.388 25.265 1.00 95.94 156 TYR A N 1
ATOM 1271 C CA . TYR A 1 156 ? -17.513 -8.877 26.626 1.00 95.94 156 TYR A CA 1
ATOM 1272 C C . TYR A 1 156 ? -18.259 -7.564 26.861 1.00 95.94 156 TYR A C 1
ATOM 1274 O O . TYR A 1 156 ? -18.732 -7.322 27.969 1.00 95.94 156 TYR A O 1
ATOM 1282 N N . LEU A 1 157 ? -18.403 -6.733 25.828 1.00 95.44 157 LEU A N 1
ATOM 1283 C CA . LEU A 1 157 ? -19.154 -5.487 25.925 1.00 95.44 157 LEU A CA 1
ATOM 1284 C C . LEU A 1 157 ? -20.647 -5.747 26.154 1.00 95.44 157 LEU A C 1
ATOM 1286 O O . LEU A 1 157 ? -21.252 -5.108 27.011 1.00 95.44 157 LEU A O 1
ATOM 1290 N N . ILE A 1 158 ? -21.216 -6.717 25.434 1.00 96.12 158 ILE A N 1
ATOM 1291 C CA . ILE A 1 158 ? -22.605 -7.157 25.624 1.00 96.12 158 ILE A CA 1
ATOM 1292 C C . ILE A 1 158 ? -22.781 -7.790 27.009 1.00 96.12 158 ILE A C 1
ATOM 1294 O O . ILE A 1 158 ? -23.682 -7.392 27.739 1.00 96.12 158 ILE A O 1
ATOM 1298 N N . GLU A 1 159 ? -21.884 -8.698 27.412 1.00 95.56 159 GLU A N 1
ATOM 1299 C CA . GLU A 1 159 ? -21.943 -9.341 28.734 1.00 95.56 159 GLU A CA 1
ATOM 1300 C C . GLU A 1 159 ? -21.923 -8.301 29.869 1.00 95.56 159 GLU A C 1
ATOM 1302 O O . GLU A 1 159 ? -22.701 -8.395 30.815 1.00 95.56 159 GLU A O 1
ATOM 1307 N N . ILE A 1 160 ? -21.077 -7.269 29.774 1.00 94.75 160 ILE A N 1
ATOM 1308 C CA . ILE A 1 160 ? -21.029 -6.184 30.765 1.00 94.75 160 ILE A CA 1
ATOM 1309 C C . ILE A 1 160 ? -22.334 -5.394 30.813 1.00 94.75 160 ILE A C 1
ATOM 1311 O O . ILE A 1 160 ? -22.788 -5.067 31.909 1.00 94.75 160 ILE A O 1
ATOM 1315 N N . ILE A 1 161 ? -22.934 -5.085 29.663 1.00 95.75 161 ILE A N 1
ATOM 1316 C CA . ILE A 1 161 ? -24.230 -4.399 29.618 1.00 95.75 161 ILE A CA 1
ATOM 1317 C C . ILE A 1 161 ? -25.289 -5.254 30.321 1.00 95.75 161 ILE A C 1
ATOM 1319 O O . ILE A 1 161 ? -25.967 -4.741 31.209 1.00 95.75 161 ILE A O 1
ATOM 1323 N N . ASP A 1 162 ? -25.356 -6.553 30.022 1.00 95.75 162 ASP A N 1
ATOM 1324 C CA . ASP A 1 162 ? -26.306 -7.479 30.651 1.00 95.75 162 ASP A CA 1
ATOM 1325 C C . ASP A 1 162 ? -26.122 -7.551 32.178 1.00 95.75 162 ASP A C 1
ATOM 1327 O O . ASP A 1 162 ? -27.101 -7.526 32.930 1.00 95.75 162 ASP A O 1
ATOM 1331 N N . TYR A 1 163 ? -24.875 -7.599 32.664 1.00 94.75 163 TYR A N 1
ATOM 1332 C CA . TYR A 1 163 ? -24.581 -7.565 34.103 1.00 94.75 163 TYR A CA 1
ATOM 1333 C C . TYR A 1 163 ? -25.031 -6.252 34.751 1.00 94.75 163 TYR A C 1
ATOM 1335 O O . TYR A 1 163 ? -25.655 -6.264 35.815 1.00 94.75 163 TYR A O 1
ATOM 1343 N N . LEU A 1 164 ? -24.754 -5.115 34.108 1.00 93.56 164 LEU A N 1
ATOM 1344 C CA . LEU A 1 164 ? -25.135 -3.798 34.616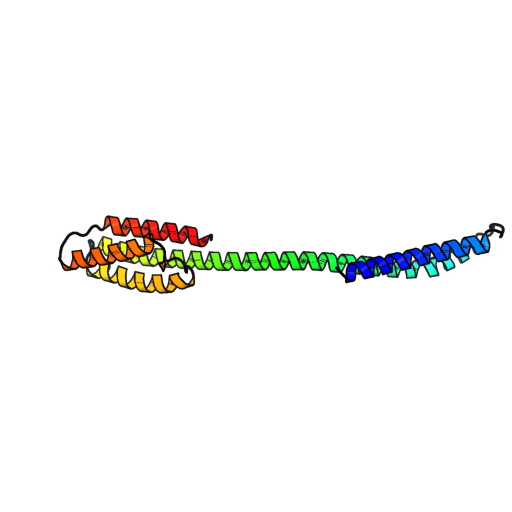 1.00 93.56 164 LEU A CA 1
ATOM 1345 C C . LEU A 1 164 ? -26.659 -3.610 34.639 1.00 93.56 164 LEU A C 1
ATOM 1347 O O . LEU A 1 164 ? -27.177 -3.003 35.578 1.00 93.56 164 LEU A O 1
ATOM 1351 N N . GLU A 1 165 ? -27.393 -4.174 33.675 1.00 94.75 165 GLU A N 1
ATOM 1352 C C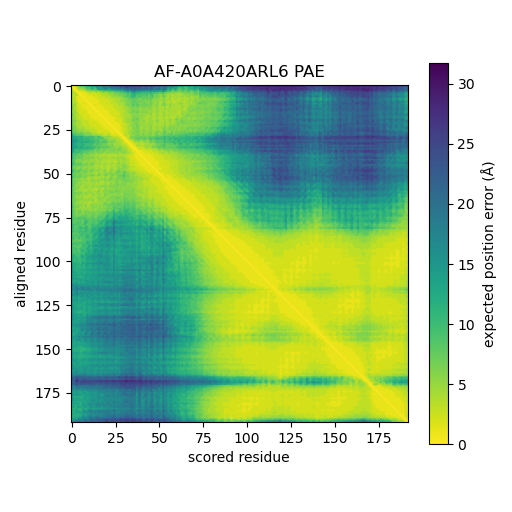A . GLU A 1 165 ? -28.864 -4.191 33.685 1.00 94.75 165 GLU A CA 1
ATOM 1353 C C . GLU A 1 165 ? -29.425 -4.976 34.876 1.00 94.75 165 GLU A C 1
ATOM 1355 O O . GLU A 1 165 ? -30.407 -4.558 35.494 1.00 94.75 165 GLU A O 1
ATOM 1360 N N . ARG A 1 166 ? -28.755 -6.067 35.263 1.00 94.81 166 ARG A N 1
ATOM 1361 C CA . ARG A 1 166 ? -29.098 -6.877 36.446 1.00 94.81 166 ARG A CA 1
ATOM 1362 C C . ARG A 1 166 ? -28.583 -6.294 37.763 1.00 94.81 166 ARG A C 1
ATOM 1364 O O . ARG A 1 166 ? -28.856 -6.860 38.818 1.00 94.81 166 ARG A O 1
ATOM 1371 N N . LYS A 1 167 ? -27.876 -5.156 37.723 1.00 88.88 167 LYS A N 1
ATOM 1372 C CA . LYS A 1 167 ? -27.175 -4.544 38.870 1.00 88.88 167 LYS A CA 1
ATOM 1373 C C . LYS A 1 167 ? -26.127 -5.472 39.504 1.00 88.88 167 LYS A C 1
ATOM 1375 O O . LYS A 1 167 ? -25.866 -5.396 40.703 1.00 88.88 167 LYS A O 1
ATOM 1380 N N . GLU A 1 168 ? -25.516 -6.326 38.691 1.00 86.25 168 GLU A N 1
ATOM 1381 C CA . GLU A 1 168 ? -24.436 -7.232 39.075 1.00 86.25 168 GLU A CA 1
ATOM 1382 C C . GLU A 1 168 ? -23.064 -6.654 38.684 1.00 86.25 168 GLU A C 1
ATOM 1384 O O . GLU A 1 168 ? -22.938 -5.794 37.809 1.00 86.25 168 GLU A O 1
ATOM 1389 N N . SER A 1 169 ? -22.000 -7.133 39.334 1.00 75.31 169 SER A N 1
ATOM 1390 C CA . SER A 1 169 ? -20.631 -6.733 38.992 1.00 75.31 169 SER A CA 1
ATOM 1391 C C . SER A 1 169 ? -20.091 -7.575 37.833 1.00 75.31 169 SER A C 1
ATOM 1393 O O . SER A 1 169 ? -19.671 -8.711 38.036 1.00 75.31 169 SER A O 1
ATOM 1395 N N . GLY A 1 170 ? -20.037 -6.999 36.631 1.00 76.88 170 GLY A N 1
ATOM 1396 C CA . GLY A 1 170 ? -19.399 -7.617 35.461 1.00 76.88 170 GLY A CA 1
ATOM 1397 C C . GLY A 1 170 ? -17.860 -7.559 35.470 1.00 76.88 170 GLY A C 1
ATOM 1398 O O . GLY A 1 170 ? -17.245 -6.726 36.144 1.00 76.88 170 GLY A O 1
ATOM 1399 N N . ASN A 1 171 ? -17.217 -8.420 34.672 1.00 82.81 171 ASN A N 1
ATOM 1400 C CA . ASN A 1 171 ? -15.756 -8.463 34.513 1.00 82.81 171 ASN A CA 1
ATOM 1401 C C . ASN A 1 171 ? -15.246 -7.398 33.520 1.00 82.81 171 ASN A C 1
ATOM 1403 O O . ASN A 1 171 ? -14.967 -7.678 32.355 1.00 82.81 171 ASN A O 1
ATOM 1407 N N . LYS A 1 172 ? -15.084 -6.168 34.011 1.00 88.50 172 LYS A N 1
ATOM 1408 C CA . LYS A 1 172 ? -14.615 -4.999 33.239 1.00 88.50 172 LYS A CA 1
ATOM 1409 C C . LYS A 1 172 ? -13.205 -5.185 32.663 1.00 88.50 172 LYS A C 1
ATOM 1411 O O . LYS A 1 172 ? -12.925 -4.745 31.554 1.00 88.50 172 LYS A O 1
ATOM 1416 N N . ASN A 1 173 ? -12.330 -5.888 33.385 1.00 90.25 173 ASN A N 1
ATOM 1417 C CA . ASN A 1 173 ? -10.940 -6.102 32.974 1.00 90.25 173 ASN A CA 1
ATOM 1418 C C . ASN A 1 173 ? -10.840 -6.936 31.692 1.00 90.25 173 ASN A C 1
ATOM 1420 O O . ASN A 1 173 ? -9.984 -6.669 30.855 1.00 90.25 173 ASN A O 1
ATOM 1424 N N . ALA A 1 174 ? -11.724 -7.923 31.508 1.00 90.44 174 ALA A N 1
ATOM 1425 C CA . ALA A 1 174 ? -11.759 -8.718 30.281 1.00 90.44 174 ALA A CA 1
ATOM 1426 C C . ALA A 1 174 ? -12.063 -7.852 29.045 1.00 90.44 174 ALA A C 1
ATOM 1428 O O . ALA A 1 174 ? -11.408 -7.998 28.010 1.00 90.44 174 ALA A O 1
ATOM 1429 N N . LEU A 1 175 ? -12.989 -6.896 29.172 1.00 92.31 175 LEU A N 1
ATOM 1430 C CA . LEU A 1 175 ? -13.296 -5.932 28.115 1.00 92.31 175 LEU A CA 1
ATOM 1431 C C . LEU A 1 175 ? -12.095 -5.033 27.797 1.00 92.31 175 LEU A C 1
ATOM 1433 O O . LEU A 1 175 ? -11.713 -4.915 26.636 1.00 92.31 175 LEU A O 1
ATOM 1437 N N . LEU A 1 176 ? -11.471 -4.435 28.816 1.00 93.88 176 LEU A N 1
ATOM 1438 C CA . LEU A 1 176 ? -10.326 -3.535 28.621 1.00 93.88 176 LEU A CA 1
ATOM 1439 C C . LEU A 1 176 ? -9.119 -4.264 28.010 1.00 93.88 176 LEU A C 1
ATOM 1441 O O . LEU A 1 176 ? -8.473 -3.752 27.095 1.00 93.88 176 LEU A O 1
ATOM 1445 N N . ASN A 1 177 ? -8.852 -5.494 28.452 1.00 95.19 177 ASN A N 1
ATOM 1446 C CA . ASN A 1 177 ? -7.777 -6.315 27.899 1.00 95.19 177 ASN A CA 1
ATOM 1447 C C . ASN A 1 177 ? -8.040 -6.674 26.432 1.00 95.19 177 ASN A C 1
ATOM 1449 O O . ASN A 1 177 ? -7.150 -6.537 25.592 1.00 95.19 177 ASN A O 1
ATOM 1453 N N . THR A 1 178 ? -9.262 -7.104 26.100 1.00 95.00 178 THR A N 1
ATOM 1454 C CA . THR A 1 178 ? -9.612 -7.452 24.713 1.00 95.00 178 THR A CA 1
ATOM 1455 C C . THR A 1 178 ? -9.641 -6.240 23.790 1.00 95.00 178 THR A C 1
ATOM 1457 O O . THR A 1 178 ? -9.235 -6.364 22.637 1.00 95.00 178 THR A O 1
ATOM 1460 N N . TYR A 1 179 ? -10.005 -5.061 24.297 1.00 96.44 179 TYR A N 1
ATOM 1461 C CA . TYR A 1 179 ? -9.837 -3.799 23.578 1.00 96.44 179 TYR A CA 1
ATOM 1462 C C . TYR A 1 179 ? -8.365 -3.522 23.248 1.00 96.44 179 TYR A C 1
ATOM 1464 O O . TYR A 1 179 ? -8.024 -3.295 22.087 1.00 96.44 179 TYR A O 1
ATOM 1472 N N . GLY A 1 180 ? -7.467 -3.616 24.235 1.00 95.44 180 GLY A N 1
ATOM 1473 C CA . GLY A 1 180 ? -6.030 -3.433 24.008 1.00 95.44 180 GLY A CA 1
ATOM 1474 C C . GLY A 1 180 ? -5.458 -4.427 22.989 1.00 95.44 180 GLY A C 1
ATOM 1475 O O . GLY A 1 180 ? -4.671 -4.048 22.116 1.00 95.44 180 GLY A O 1
ATOM 1476 N N . MET A 1 181 ? -5.898 -5.688 23.043 1.00 97.00 181 MET A N 1
ATOM 1477 C CA . MET A 1 181 ? -5.537 -6.704 22.049 1.00 97.00 181 MET A CA 1
ATOM 1478 C C . MET A 1 181 ? -6.063 -6.361 20.651 1.00 97.00 181 MET A C 1
ATOM 1480 O O . MET A 1 181 ? -5.310 -6.471 19.686 1.00 97.00 181 MET A O 1
ATOM 1484 N N . LEU A 1 182 ? -7.311 -5.896 20.534 1.00 96.38 182 LEU A N 1
ATOM 1485 C CA . LEU A 1 182 ? -7.899 -5.466 19.264 1.00 96.38 182 LEU A CA 1
ATOM 1486 C C . LEU A 1 182 ? -7.092 -4.324 18.636 1.00 96.38 182 LEU A C 1
ATOM 1488 O O . LEU A 1 182 ? -6.723 -4.415 17.466 1.00 96.38 182 LEU A O 1
ATOM 1492 N N . ILE A 1 183 ? -6.757 -3.288 19.412 1.00 96.56 183 ILE A N 1
ATOM 1493 C CA . ILE A 1 183 ? -5.927 -2.169 18.939 1.00 96.56 183 ILE A CA 1
ATOM 1494 C C . ILE A 1 183 ? -4.553 -2.661 18.467 1.00 96.56 183 ILE A C 1
ATOM 1496 O O . ILE A 1 183 ? -4.072 -2.234 17.418 1.00 96.56 183 ILE A O 1
ATOM 1500 N N . SER A 1 184 ? -3.933 -3.587 19.202 1.00 95.75 184 SER A N 1
ATOM 1501 C CA . SER A 1 184 ? -2.648 -4.186 18.819 1.00 95.75 184 SER A CA 1
ATOM 1502 C C . SER A 1 184 ? -2.738 -4.965 17.501 1.00 95.75 184 SER A C 1
ATOM 1504 O O . SER A 1 184 ? -1.905 -4.774 16.611 1.00 95.75 184 SER A O 1
ATOM 1506 N N . SER A 1 185 ? -3.768 -5.800 17.334 1.00 95.00 185 SER A N 1
ATOM 1507 C CA . SER A 1 185 ? -4.001 -6.560 16.100 1.00 95.00 185 SER A CA 1
ATOM 1508 C C . SER A 1 185 ? -4.275 -5.646 14.905 1.00 95.00 185 SER A C 1
ATOM 1510 O O . SER A 1 185 ? -3.673 -5.833 13.848 1.00 95.00 185 SER A O 1
ATOM 1512 N N . LEU A 1 186 ? -5.097 -4.606 15.074 1.00 94.00 186 LEU A N 1
ATOM 1513 C CA . LEU A 1 186 ? -5.335 -3.606 14.028 1.00 94.00 186 LEU A CA 1
ATOM 1514 C C . LEU A 1 186 ? -4.060 -2.825 13.680 1.00 94.00 186 LEU A C 1
ATOM 1516 O O . LEU A 1 186 ? -3.813 -2.547 12.509 1.00 94.00 186 LEU A O 1
ATOM 1520 N N . GLY A 1 187 ? -3.211 -2.528 14.667 1.00 93.50 187 GLY A N 1
ATOM 1521 C CA . GLY A 1 187 ? -1.914 -1.884 14.450 1.00 93.50 187 GLY A CA 1
ATOM 1522 C C . GLY A 1 187 ? -0.979 -2.689 13.546 1.00 93.50 187 GLY A C 1
ATOM 1523 O O . GLY A 1 187 ? -0.291 -2.106 12.709 1.00 93.50 187 GLY A O 1
ATOM 1524 N N . LYS A 1 188 ? -0.991 -4.023 13.652 1.00 93.12 188 LYS A N 1
ATOM 1525 C CA . LYS A 1 188 ? -0.222 -4.903 12.753 1.00 93.12 188 LYS A CA 1
ATOM 1526 C C . LYS A 1 188 ? -0.740 -4.830 11.312 1.00 93.12 188 LYS A C 1
ATOM 1528 O O . LYS A 1 188 ? 0.057 -4.709 10.387 1.00 93.12 188 LYS A O 1
ATOM 1533 N N . MET A 1 189 ? -2.061 -4.775 11.135 1.00 91.75 189 MET A N 1
ATOM 1534 C CA . MET A 1 189 ? -2.720 -4.684 9.822 1.00 91.75 189 MET A CA 1
ATOM 1535 C C . MET A 1 189 ? -2.494 -3.359 9.080 1.00 91.75 189 MET A C 1
ATOM 1537 O O . MET A 1 189 ? -2.822 -3.251 7.897 1.00 91.75 189 MET A O 1
ATOM 1541 N N . VAL A 1 190 ? -1.966 -2.329 9.750 1.00 90.75 190 VAL A N 1
ATOM 1542 C CA . VAL A 1 190 ? -1.580 -1.068 9.092 1.00 90.75 190 VAL A CA 1
ATOM 1543 C C . VAL A 1 190 ? -0.399 -1.282 8.143 1.00 90.75 190 VAL A C 1
ATOM 1545 O O . VAL A 1 190 ? -0.295 -0.578 7.144 1.00 90.75 190 VAL A O 1
ATOM 1548 N N . ILE A 1 191 ? 0.491 -2.225 8.464 1.00 82.88 191 ILE A N 1
ATOM 1549 C CA . ILE A 1 191 ? 1.747 -2.470 7.738 1.00 82.88 191 ILE A CA 1
ATOM 1550 C C . ILE A 1 191 ? 1.572 -3.556 6.660 1.00 82.88 191 ILE A C 1
ATOM 1552 O O . ILE A 1 191 ? 2.332 -3.584 5.689 1.00 82.88 191 ILE A O 1
ATOM 1556 N N . GLU A 1 192 ? 0.571 -4.423 6.837 1.00 73.81 192 GLU A N 1
ATOM 1557 C CA . GLU A 1 192 ? 0.118 -5.422 5.857 1.00 73.81 192 GLU A CA 1
ATOM 1558 C C . GLU A 1 192 ? -0.560 -4.767 4.642 1.00 73.81 192 GLU A C 1
ATOM 1560 O O . GLU A 1 192 ? -0.136 -5.092 3.510 1.00 73.81 192 GLU A O 1
#

Foldseek 3Di:
DVLLVVLVVLLVVLVVVLVVVVVVVCVVCVPPDDDPDVVVVVVVVVVNCVSVVVSVVSNVVSVVVNVVVVVVVVVVVVVVVVVVVVVLVVLLVVLVVLLVVLCVQLVVLVVVCVVVVNALVSLVVSLVSLVVSVVVNCVSVVCLVVDPLNVQLNVLSVVSNVCNVVVHDGDVVSNVVSVVVSSVVSVVVSND

Radius of gyration: 39.55 Å; Cα contacts (8 Å, |Δi|>4): 95; chains: 1; bounding box: 83×32×98 Å